Protein AF-A0A4S2KI36-F1 (afdb_monomer_lite)

Structure (mmCIF, N/CA/C/O backbone):
data_AF-A0A4S2KI36-F1
#
_entry.id   AF-A0A4S2KI36-F1
#
loop_
_atom_site.group_PDB
_atom_site.id
_atom_site.type_symbol
_atom_site.label_atom_id
_atom_site.label_alt_id
_atom_site.label_comp_id
_atom_site.label_asym_id
_atom_site.label_entity_id
_atom_site.label_seq_id
_atom_site.pdbx_PDB_ins_code
_atom_site.Cartn_x
_atom_site.Cartn_y
_atom_site.Cartn_z
_atom_site.occupancy
_atom_site.B_iso_or_equiv
_atom_site.auth_seq_id
_atom_site.auth_comp_id
_atom_site.auth_asym_id
_atom_site.auth_atom_id
_atom_site.pdbx_PDB_model_num
ATOM 1 N N . MET A 1 1 ? -39.266 5.196 -1.947 1.00 33.50 1 MET A N 1
ATOM 2 C CA . MET A 1 1 ? -38.385 5.992 -1.064 1.00 33.50 1 MET A CA 1
ATOM 3 C C . MET A 1 1 ? -36.951 5.511 -1.296 1.00 33.50 1 MET A C 1
ATOM 5 O O . MET A 1 1 ? -36.617 4.428 -0.846 1.00 33.50 1 MET A O 1
ATOM 9 N N . LYS A 1 2 ? -36.146 6.205 -2.120 1.00 31.81 2 LYS A N 1
ATOM 10 C CA . LYS A 1 2 ? -34.739 5.818 -2.366 1.00 31.81 2 LYS A CA 1
ATOM 11 C C . LYS A 1 2 ? -33.937 6.145 -1.102 1.00 31.81 2 LYS A C 1
ATOM 13 O O . LYS A 1 2 ? -33.730 7.325 -0.828 1.00 31.81 2 LYS A O 1
ATOM 18 N N . MET A 1 3 ? -33.537 5.134 -0.327 1.00 30.48 3 MET A N 1
ATOM 19 C CA . MET A 1 3 ? -32.558 5.317 0.748 1.00 30.48 3 MET A CA 1
ATOM 20 C C . MET A 1 3 ? -31.261 5.835 0.117 1.00 30.48 3 MET A C 1
ATOM 22 O O . MET A 1 3 ? -30.702 5.207 -0.778 1.00 30.48 3 MET A O 1
ATOM 26 N N . ARG A 1 4 ? -30.852 7.049 0.494 1.00 44.06 4 ARG A N 1
ATOM 27 C CA . ARG A 1 4 ? -29.601 7.662 0.036 1.00 44.06 4 ARG A CA 1
ATOM 28 C C . ARG A 1 4 ? -28.514 7.255 1.020 1.00 44.06 4 ARG A C 1
ATOM 30 O O . ARG A 1 4 ? -28.453 7.837 2.098 1.00 44.06 4 ARG A O 1
ATOM 37 N N . HIS A 1 5 ? -27.705 6.271 0.646 1.00 45.16 5 HIS A N 1
ATOM 38 C CA . HIS A 1 5 ? -26.571 5.849 1.459 1.00 45.16 5 HIS A CA 1
ATOM 39 C C . HIS A 1 5 ? -25.427 6.871 1.384 1.00 45.16 5 HIS A C 1
ATOM 41 O O . HIS A 1 5 ? -25.150 7.397 0.302 1.00 45.16 5 HIS A O 1
ATOM 47 N N . ARG A 1 6 ? -24.778 7.165 2.514 1.00 50.62 6 ARG A N 1
ATOM 48 C CA . ARG A 1 6 ? -23.600 8.042 2.609 1.00 50.62 6 ARG A CA 1
ATOM 49 C C . ARG A 1 6 ? -22.400 7.261 3.123 1.00 50.62 6 ARG A C 1
ATOM 51 O O . ARG A 1 6 ? -22.458 6.645 4.186 1.00 50.62 6 ARG A O 1
ATOM 58 N N . TYR A 1 7 ? -21.299 7.363 2.392 1.00 46.56 7 TYR A N 1
ATOM 59 C CA . TYR A 1 7 ? -20.041 6.686 2.686 1.00 46.56 7 TYR A CA 1
ATOM 60 C C . TYR A 1 7 ? -18.959 7.720 2.974 1.00 46.56 7 TYR A C 1
ATOM 62 O O . TYR A 1 7 ? -18.900 8.750 2.303 1.00 46.56 7 TYR A O 1
ATOM 70 N N . PHE A 1 8 ? -18.099 7.430 3.944 1.00 48.28 8 PHE A N 1
ATOM 71 C CA . PHE A 1 8 ? -16.905 8.222 4.211 1.00 48.28 8 PHE A CA 1
ATOM 72 C C . PHE A 1 8 ? -15.668 7.339 4.061 1.00 48.28 8 PHE A C 1
ATOM 74 O O . PHE A 1 8 ? -15.578 6.277 4.674 1.00 48.28 8 PHE A O 1
ATOM 81 N N . PHE A 1 9 ? -14.730 7.755 3.216 1.00 46.06 9 PHE A N 1
ATOM 82 C CA . PHE A 1 9 ? -13.522 6.997 2.912 1.00 46.06 9 PHE A CA 1
ATOM 83 C C . PHE A 1 9 ? -12.309 7.758 3.439 1.00 46.06 9 PHE A C 1
ATOM 85 O O . PHE A 1 9 ? -12.027 8.870 3.001 1.00 46.06 9 PHE A O 1
ATOM 92 N N . VAL A 1 10 ? -11.594 7.149 4.378 1.00 48.75 10 VAL A N 1
ATOM 93 C CA . VAL A 1 10 ? -10.297 7.614 4.863 1.00 48.75 10 VAL A CA 1
ATOM 94 C C . VAL A 1 10 ? -9.248 6.621 4.400 1.00 48.75 10 VAL A C 1
ATOM 96 O O . VAL A 1 10 ? -8.877 5.693 5.115 1.00 48.75 10 VAL A O 1
ATOM 99 N N . SER A 1 11 ? -8.755 6.821 3.187 1.00 41.41 11 SER A N 1
ATOM 100 C CA . SER A 1 11 ? -7.467 6.264 2.801 1.00 41.41 11 SER A CA 1
ATOM 101 C C . SER A 1 11 ? -6.477 7.394 2.809 1.00 41.41 11 SER A C 1
ATOM 103 O O . SER A 1 11 ? -6.701 8.449 2.214 1.00 41.41 11 SER A O 1
ATOM 105 N N . THR A 1 12 ? -5.342 7.153 3.439 1.00 41.22 12 THR A N 1
ATOM 106 C CA . THR A 1 12 ? -4.158 7.822 2.943 1.00 41.22 12 THR A CA 1
ATOM 107 C C . THR A 1 12 ? -3.810 7.113 1.644 1.00 41.22 12 THR A C 1
ATOM 109 O O . THR A 1 12 ? -3.902 5.898 1.555 1.00 41.22 12 THR A O 1
ATOM 112 N N . ASN A 1 13 ? -3.449 7.805 0.579 1.00 38.00 13 ASN A N 1
ATOM 113 C CA . ASN A 1 13 ? -2.920 7.119 -0.596 1.00 38.00 13 ASN A CA 1
ATOM 114 C C . ASN A 1 13 ? -1.465 6.683 -0.338 1.00 38.00 13 ASN A C 1
ATOM 116 O O . ASN A 1 13 ? -0.622 6.782 -1.227 1.00 38.00 13 ASN A O 1
ATOM 120 N N . SER A 1 14 ? -1.139 6.223 0.872 1.00 33.62 14 SER A N 1
ATOM 121 C CA . SER A 1 14 ? 0.245 6.000 1.295 1.00 33.62 14 SER A CA 1
ATOM 122 C C . SER A 1 14 ? 0.907 4.839 0.570 1.00 33.62 14 SER A C 1
ATOM 124 O O . SER A 1 14 ? 2.125 4.709 0.639 1.00 33.62 14 SER A O 1
ATOM 126 N N . ILE A 1 15 ? 0.146 4.031 -0.176 1.00 27.41 15 ILE A N 1
ATOM 127 C CA . ILE A 1 15 ? 0.721 3.005 -1.053 1.00 27.41 15 ILE A CA 1
ATOM 128 C C . ILE A 1 15 ? 0.267 3.120 -2.516 1.00 27.41 15 ILE A C 1
ATOM 130 O O . ILE A 1 15 ? 0.998 2.673 -3.396 1.00 27.41 15 ILE A O 1
ATOM 134 N N . ILE A 1 16 ? -0.841 3.810 -2.824 1.00 25.34 16 ILE A N 1
ATOM 135 C CA . ILE A 1 16 ? -1.319 3.952 -4.217 1.00 25.34 16 ILE A CA 1
ATOM 136 C C . ILE A 1 16 ? -1.030 5.342 -4.829 1.00 25.34 16 ILE A C 1
ATOM 138 O O . ILE A 1 16 ? -0.903 5.448 -6.044 1.00 25.34 16 ILE A O 1
ATOM 142 N N . PHE A 1 17 ? -0.798 6.400 -4.042 1.00 26.11 17 PHE A N 1
ATOM 143 C CA . PHE A 1 17 ? -0.405 7.722 -4.559 1.00 26.11 17 PHE A CA 1
ATOM 144 C C . PHE A 1 17 ? 0.521 8.494 -3.604 1.00 26.11 17 PHE A C 1
ATOM 146 O O . PHE A 1 17 ? 0.203 9.596 -3.163 1.00 26.11 17 PHE A O 1
ATOM 153 N N . TYR A 1 18 ? 1.763 8.037 -3.454 1.00 23.14 18 TYR A N 1
ATOM 154 C CA . TYR A 1 18 ? 2.904 8.946 -3.213 1.00 23.14 18 TYR A CA 1
ATOM 155 C C . TYR A 1 18 ? 3.250 9.763 -4.490 1.00 23.14 18 TYR A C 1
ATOM 157 O O . TYR A 1 18 ? 4.399 10.102 -4.761 1.00 23.14 18 TYR A O 1
ATOM 165 N N . ALA A 1 19 ? 2.251 10.028 -5.341 1.00 26.39 19 ALA A N 1
ATOM 166 C CA . ALA A 1 19 ? 2.378 10.098 -6.792 1.00 26.39 19 ALA A CA 1
ATOM 167 C C . ALA A 1 19 ? 1.686 11.316 -7.417 1.00 26.39 19 ALA A C 1
ATOM 169 O O . ALA A 1 19 ? 0.924 11.149 -8.361 1.00 26.39 19 ALA A O 1
ATOM 170 N N . GLN A 1 20 ? 1.966 12.534 -6.953 1.00 24.58 20 GLN A N 1
ATOM 171 C CA . GLN A 1 20 ? 1.834 13.724 -7.807 1.00 24.58 20 GLN A CA 1
ATOM 172 C C . GLN A 1 20 ? 2.555 14.923 -7.183 1.00 24.58 20 GLN A C 1
ATOM 174 O O . GLN A 1 20 ? 1.988 15.692 -6.418 1.00 24.58 20 GLN A O 1
ATOM 179 N N . LEU A 1 21 ? 3.833 15.089 -7.523 1.00 24.33 21 LEU A N 1
ATOM 180 C CA . LEU A 1 21 ? 4.576 16.323 -7.278 1.00 24.33 21 LEU A CA 1
ATOM 181 C C . LEU A 1 21 ? 5.015 16.860 -8.639 1.00 24.33 21 LEU A C 1
ATOM 183 O O . LEU A 1 21 ? 5.748 16.184 -9.355 1.00 24.33 21 LEU A O 1
ATOM 187 N N . ARG A 1 22 ? 4.547 18.057 -9.013 1.00 26.02 22 ARG A N 1
ATOM 188 C CA . ARG A 1 22 ? 5.157 18.839 -10.093 1.00 26.02 22 ARG A CA 1
ATOM 189 C C . ARG A 1 22 ? 6.086 19.892 -9.498 1.00 26.02 22 ARG A C 1
ATOM 191 O O . ARG A 1 22 ? 5.635 20.823 -8.846 1.00 26.02 22 ARG A O 1
ATOM 198 N N . THR A 1 23 ? 7.368 19.672 -9.776 1.00 27.41 23 THR A N 1
ATOM 199 C CA . THR A 1 23 ? 8.420 20.616 -10.194 1.00 27.41 23 THR A CA 1
ATOM 200 C C . THR A 1 23 ? 8.476 22.009 -9.572 1.00 27.41 23 THR A C 1
ATOM 202 O O . THR A 1 23 ? 7.650 22.879 -9.834 1.00 27.41 23 THR A O 1
ATOM 205 N N . SER A 1 24 ? 9.592 22.238 -8.885 1.00 23.34 24 SER A N 1
ATOM 206 C CA . SER A 1 24 ? 10.177 23.538 -8.578 1.00 23.34 24 SER A CA 1
ATOM 207 C C . SER A 1 24 ? 10.464 24.385 -9.824 1.00 23.34 24 SER A C 1
ATOM 209 O O . SER A 1 24 ? 11.082 23.908 -10.775 1.00 23.34 24 SER A O 1
ATOM 211 N N . SER A 1 25 ? 10.126 25.671 -9.754 1.00 22.27 25 SER A N 1
ATOM 212 C CA . SER A 1 25 ? 10.872 26.805 -10.329 1.00 22.27 25 SER A CA 1
ATOM 213 C C . SER A 1 25 ? 10.529 28.076 -9.519 1.00 22.27 25 SER A C 1
ATOM 215 O O . SER A 1 25 ? 9.529 28.065 -8.800 1.00 22.27 25 SER A O 1
ATOM 217 N N . PRO A 1 26 ? 11.410 29.096 -9.486 1.00 24.92 26 PRO A N 1
ATOM 218 C CA . PRO A 1 26 ? 11.708 29.866 -8.276 1.00 24.92 26 PRO A CA 1
ATOM 219 C C . PRO A 1 26 ? 10.694 30.963 -7.924 1.00 24.92 26 PRO A C 1
ATOM 221 O O . PRO A 1 26 ? 9.877 31.378 -8.734 1.00 24.92 26 PRO A O 1
ATOM 224 N N . CYS A 1 27 ? 10.806 31.402 -6.666 1.00 25.41 27 CYS A N 1
ATOM 225 C CA . CYS A 1 27 ? 10.122 32.501 -5.985 1.00 25.41 27 CYS A CA 1
ATOM 226 C C . CYS A 1 27 ? 9.495 33.610 -6.848 1.00 25.41 27 CYS A C 1
ATOM 228 O O . CYS A 1 27 ? 10.134 34.168 -7.733 1.00 25.41 27 CYS A O 1
ATOM 230 N N . ASN A 1 28 ? 8.336 34.057 -6.347 1.00 26.58 28 ASN A N 1
ATOM 231 C CA . ASN A 1 28 ? 7.573 35.263 -6.679 1.00 26.58 28 ASN A CA 1
ATOM 232 C C . ASN A 1 28 ? 6.720 35.208 -7.946 1.00 26.58 28 ASN A C 1
ATOM 234 O O . ASN A 1 28 ? 7.080 35.794 -8.952 1.00 26.58 28 ASN A O 1
ATOM 238 N N . GLU A 1 29 ? 5.494 34.692 -7.815 1.00 23.14 29 GLU A N 1
ATOM 239 C CA . GLU A 1 29 ? 4.334 35.359 -8.412 1.00 23.14 29 GLU A CA 1
ATOM 240 C C . GLU A 1 29 ? 3.021 34.935 -7.739 1.00 23.14 29 GLU A C 1
ATOM 242 O O . GLU A 1 29 ? 2.882 33.847 -7.178 1.00 23.14 29 GLU A O 1
ATOM 247 N N . LYS A 1 30 ? 2.074 35.876 -7.690 1.00 23.31 30 LYS A N 1
ATOM 248 C CA . LYS A 1 30 ? 0.803 35.777 -6.965 1.00 23.31 30 LYS A CA 1
ATOM 249 C C . LYS A 1 30 ? 0.008 34.550 -7.434 1.00 23.31 30 LYS A C 1
ATOM 251 O O . LYS A 1 30 ? -0.376 34.480 -8.596 1.00 23.31 30 LYS A O 1
ATOM 256 N N . ARG A 1 31 ? -0.305 33.640 -6.501 1.00 23.53 31 ARG A N 1
ATOM 257 C CA . ARG A 1 31 ? -1.218 32.497 -6.689 1.00 23.53 31 ARG A CA 1
ATOM 258 C C . ARG A 1 31 ? -2.568 32.970 -7.246 1.00 23.53 31 ARG A C 1
ATOM 260 O O . ARG A 1 31 ? -3.403 33.465 -6.492 1.00 23.53 31 ARG A O 1
ATOM 267 N N . LYS A 1 32 ? -2.786 32.798 -8.550 1.00 20.47 32 LYS A N 1
ATOM 268 C CA . LYS A 1 32 ? -4.124 32.660 -9.135 1.00 20.47 32 LYS A CA 1
ATOM 269 C C . LYS A 1 32 ? -4.449 31.172 -9.222 1.00 20.47 32 LYS A C 1
ATOM 271 O O . LYS A 1 32 ? -3.592 30.357 -9.539 1.00 20.47 32 LYS A O 1
ATOM 276 N N . SER A 1 33 ? -5.683 30.848 -8.860 1.00 25.91 33 SER A N 1
ATOM 277 C CA . SER A 1 33 ? -6.289 29.526 -8.949 1.00 25.91 33 SER A CA 1
ATOM 278 C C . SER A 1 33 ? -6.303 29.048 -10.401 1.00 25.91 33 SER A C 1
ATOM 280 O O . SER A 1 33 ? -7.177 29.445 -11.168 1.00 25.91 33 SER A O 1
ATOM 282 N N . GLU A 1 34 ? -5.342 28.210 -10.769 1.00 21.22 34 GLU A N 1
ATOM 283 C CA . GLU A 1 34 ? -5.373 27.446 -12.012 1.00 21.22 34 GLU A CA 1
ATOM 284 C C . GLU A 1 34 ? -5.668 25.989 -11.670 1.00 21.22 34 GLU A C 1
ATOM 286 O O . GLU A 1 34 ? -5.019 25.359 -10.834 1.00 21.22 34 GLU A O 1
ATOM 291 N N . SER A 1 35 ? -6.756 25.523 -12.267 1.00 23.19 35 SER A N 1
ATOM 292 C CA . SER A 1 35 ? -7.414 24.236 -12.113 1.00 23.19 35 SER A CA 1
ATOM 293 C C . SER A 1 35 ? -6.454 23.068 -12.333 1.00 23.19 35 SER A C 1
ATOM 295 O O . SER A 1 35 ? -6.088 22.751 -13.465 1.00 23.19 35 SER A O 1
ATOM 297 N N . TYR A 1 36 ? -6.087 22.407 -11.237 1.00 25.48 36 TYR A N 1
ATOM 298 C CA . TYR A 1 36 ? -5.449 21.097 -11.249 1.00 25.48 36 TYR A CA 1
ATOM 299 C C . TYR A 1 36 ? -6.504 20.061 -11.632 1.00 25.48 36 TYR A C 1
ATOM 301 O O . TYR A 1 36 ? -7.441 19.820 -10.876 1.00 25.48 36 TYR A O 1
ATOM 309 N N . VAL A 1 37 ? -6.374 19.483 -12.826 1.00 25.19 37 VAL A N 1
ATOM 310 C CA . VAL A 1 37 ? -7.234 18.378 -13.255 1.00 25.19 37 VAL A CA 1
ATOM 311 C C . VAL A 1 37 ? -6.904 17.162 -12.394 1.00 25.19 37 VAL A C 1
ATOM 313 O O . VAL A 1 37 ? -5.808 16.603 -12.444 1.00 25.19 37 VAL A O 1
ATOM 316 N N . GLU A 1 38 ? -7.883 16.847 -11.558 1.00 31.09 38 GLU A N 1
ATOM 317 C CA . GLU A 1 38 ? -7.997 15.741 -10.626 1.00 31.09 38 GLU A CA 1
ATOM 318 C C . GLU A 1 38 ? -7.556 14.401 -11.230 1.00 31.09 38 GLU A C 1
ATOM 320 O O . GLU A 1 38 ? -8.090 13.937 -12.235 1.00 31.09 38 GLU A O 1
ATOM 325 N N . GLY A 1 39 ? -6.635 13.720 -10.552 1.00 29.81 39 GLY A N 1
ATOM 326 C CA . GLY A 1 39 ? -6.658 12.265 -10.499 1.00 29.81 39 GLY A CA 1
ATOM 327 C C . GLY A 1 39 ? -7.479 11.869 -9.277 1.00 29.81 39 GLY A C 1
ATOM 328 O O . GLY A 1 39 ? -6.959 11.929 -8.167 1.00 29.81 39 GLY A O 1
ATOM 329 N N . ASN A 1 40 ? -8.739 11.480 -9.496 1.00 33.94 40 ASN A N 1
ATOM 330 C CA . ASN A 1 40 ? -9.707 10.949 -8.521 1.00 33.94 40 ASN A CA 1
ATOM 331 C C . ASN A 1 40 ? -10.560 11.958 -7.725 1.00 33.94 40 ASN A C 1
ATOM 333 O O . ASN A 1 40 ? -10.784 11.791 -6.528 1.00 33.94 40 ASN A O 1
ATOM 337 N N . GLY A 1 41 ? -11.191 12.904 -8.419 1.00 35.12 41 GLY A N 1
ATOM 338 C CA . GLY A 1 41 ? -12.649 12.952 -8.320 1.00 35.12 41 GLY A CA 1
ATOM 339 C C . GLY A 1 41 ? -13.175 11.782 -9.150 1.00 35.12 41 GLY A C 1
ATOM 340 O O . GLY A 1 41 ? -12.681 11.559 -10.256 1.00 35.12 41 GLY A O 1
ATOM 341 N N . ALA A 1 42 ? -14.099 10.966 -8.636 1.00 36.75 42 ALA A N 1
ATOM 342 C CA . ALA A 1 42 ? -14.797 10.026 -9.511 1.00 36.75 42 ALA A CA 1
ATOM 343 C C . ALA A 1 42 ? -15.332 10.842 -10.697 1.00 36.75 42 ALA A C 1
ATOM 345 O O . ALA A 1 42 ? -16.033 11.823 -10.476 1.00 36.75 42 ALA A O 1
ATOM 346 N N . SER A 1 43 ? -14.984 10.481 -11.933 1.00 44.62 43 SER A N 1
ATOM 347 C CA . SER A 1 43 ? -15.358 11.235 -13.143 1.00 44.62 43 SER A CA 1
ATOM 348 C C . SER A 1 43 ? -16.878 11.384 -13.317 1.00 44.62 43 SER A C 1
ATOM 350 O O . SER A 1 43 ? -17.332 12.190 -14.119 1.00 44.62 43 SER A O 1
ATOM 352 N N . ASN A 1 44 ? -17.652 10.661 -12.502 1.00 50.16 44 ASN A N 1
ATOM 353 C CA . ASN A 1 44 ? -19.000 10.996 -12.066 1.00 50.16 44 ASN A CA 1
ATOM 354 C C . ASN A 1 44 ? -19.161 10.572 -10.595 1.00 50.16 44 ASN A C 1
ATOM 356 O O . ASN A 1 44 ? -19.387 9.384 -10.334 1.00 50.16 44 ASN A O 1
ATOM 360 N N . PRO A 1 45 ? -19.032 11.480 -9.612 1.00 53.72 45 PRO A N 1
ATOM 361 C CA . PRO A 1 45 ? -19.191 11.088 -8.225 1.00 53.72 45 PRO A CA 1
ATOM 362 C C . PRO A 1 45 ? -20.664 10.743 -7.959 1.00 53.72 45 PRO A C 1
ATOM 364 O O . PRO A 1 45 ? -21.558 11.427 -8.470 1.00 53.72 45 PRO A O 1
ATOM 367 N N . PRO A 1 46 ? -20.961 9.694 -7.170 1.00 55.09 46 PRO A N 1
ATOM 368 C CA . PRO A 1 46 ? -22.333 9.391 -6.787 1.00 55.09 46 PRO A CA 1
ATOM 369 C C . PRO A 1 46 ? -23.008 10.618 -6.150 1.00 55.09 46 PRO A C 1
ATOM 371 O O . PRO A 1 46 ? -22.344 11.394 -5.453 1.00 55.09 46 PRO A O 1
ATOM 374 N N . PRO A 1 47 ? -24.330 10.807 -6.321 1.00 50.50 47 PRO A N 1
ATOM 375 C CA . PRO A 1 47 ? -25.031 11.876 -5.623 1.00 50.50 47 PRO A CA 1
ATOM 376 C C . PRO A 1 47 ? -24.817 11.723 -4.106 1.00 50.50 47 PRO A C 1
ATOM 378 O O . PRO A 1 47 ? -25.108 10.663 -3.552 1.00 50.50 47 PRO A O 1
ATOM 381 N N . ASN A 1 48 ? -24.362 12.795 -3.441 1.00 58.31 48 ASN A N 1
ATOM 382 C CA . ASN A 1 48 ? -23.947 12.866 -2.022 1.00 58.31 48 ASN A CA 1
ATOM 383 C C . ASN A 1 48 ? -22.530 12.343 -1.683 1.00 58.31 48 ASN A C 1
ATOM 385 O O . ASN A 1 48 ? -22.282 11.979 -0.535 1.00 58.31 48 ASN A O 1
ATOM 389 N N . TYR A 1 49 ? -21.606 12.323 -2.643 1.00 61.62 49 TYR A N 1
ATOM 390 C CA . TYR A 1 49 ? -20.177 12.120 -2.385 1.00 61.62 49 TYR A CA 1
ATOM 391 C C . TYR A 1 49 ? -19.505 13.427 -1.929 1.00 61.62 49 TYR A C 1
ATOM 393 O O . TYR A 1 49 ? -19.665 14.465 -2.569 1.00 61.62 49 TYR A O 1
ATOM 401 N N . GLU A 1 50 ? -18.758 13.372 -0.828 1.00 59.78 50 GLU A N 1
ATOM 402 C CA . GLU A 1 50 ? -17.968 14.486 -0.292 1.00 59.78 50 GLU A CA 1
ATOM 403 C C . GLU A 1 50 ? -16.511 14.025 -0.208 1.00 59.78 50 GLU A C 1
ATOM 405 O O . GLU A 1 50 ? -16.211 13.040 0.468 1.00 59.78 50 GLU A O 1
ATOM 410 N N . ASN A 1 51 ? -15.622 14.706 -0.932 1.00 65.38 51 ASN A N 1
ATOM 411 C CA . ASN A 1 51 ? -14.194 14.414 -0.918 1.00 65.38 51 ASN A CA 1
ATOM 412 C C . ASN A 1 51 ? -13.494 15.346 0.074 1.00 65.38 51 ASN A C 1
ATOM 414 O O . ASN A 1 51 ? -13.670 16.563 0.005 1.00 65.38 51 ASN A O 1
ATOM 418 N N . VAL A 1 52 ? -12.692 14.781 0.973 1.00 65.44 52 VAL A N 1
ATOM 419 C CA . VAL A 1 52 ? -11.852 15.549 1.896 1.00 65.44 52 VAL A CA 1
ATOM 420 C C . VAL A 1 52 ? -10.415 15.403 1.440 1.00 65.44 52 VAL A C 1
ATOM 422 O O . VAL A 1 52 ? -9.811 14.341 1.593 1.00 65.44 52 VAL A O 1
ATOM 425 N N . ASP A 1 53 ?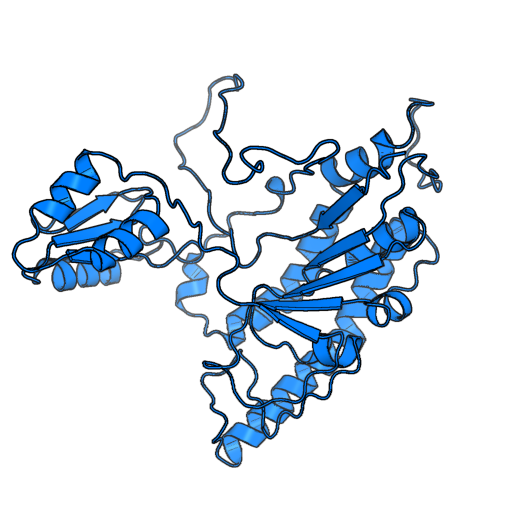 -9.863 16.477 0.883 1.00 66.00 53 ASP A N 1
ATOM 426 C CA . ASP A 1 53 ? -8.495 16.451 0.393 1.00 66.00 53 ASP A CA 1
ATOM 427 C C . ASP A 1 53 ? -7.488 16.462 1.554 1.00 66.00 53 ASP A C 1
ATOM 429 O O . ASP A 1 53 ? -7.351 17.438 2.296 1.00 66.00 53 ASP A O 1
ATOM 433 N N . LEU A 1 54 ? -6.762 15.354 1.698 1.00 64.88 54 LEU A N 1
ATOM 434 C CA . LEU A 1 54 ? -5.662 15.200 2.650 1.00 64.88 54 LEU A CA 1
ATOM 435 C C . LEU A 1 54 ? -4.286 15.290 1.972 1.00 64.88 54 LEU A C 1
ATOM 437 O O . LEU A 1 54 ? -3.275 14.934 2.587 1.00 64.88 54 LEU A O 1
ATOM 441 N N . SER A 1 55 ? -4.217 15.778 0.728 1.00 62.66 55 SER A N 1
ATOM 442 C CA . SER A 1 55 ? -2.984 15.836 -0.062 1.00 62.66 55 SER A CA 1
ATOM 443 C C . SER A 1 55 ? -1.863 16.654 0.583 1.00 62.66 55 SER A C 1
ATOM 445 O O . SER A 1 55 ? -0.688 16.326 0.432 1.00 62.66 55 SER A O 1
ATOM 447 N N . PHE A 1 56 ? -2.201 17.649 1.406 1.00 64.44 56 PHE A N 1
ATOM 448 C CA . PHE A 1 56 ? -1.230 18.445 2.166 1.00 64.44 56 PHE A CA 1
ATOM 449 C C . PHE A 1 56 ? -0.334 17.606 3.097 1.00 64.44 56 PHE A C 1
ATOM 451 O O . PHE A 1 56 ? 0.724 18.068 3.520 1.00 64.44 56 PHE A O 1
ATOM 458 N N . SER A 1 57 ? -0.766 16.398 3.472 1.00 60.53 57 SER A N 1
ATOM 459 C CA . SER A 1 57 ? -0.006 15.505 4.350 1.00 60.53 57 SER A CA 1
ATOM 460 C C . SER A 1 57 ? 1.118 14.751 3.636 1.00 60.53 57 SER A C 1
ATOM 462 O O . SER A 1 57 ? 2.000 14.206 4.305 1.00 60.53 57 SER A O 1
ATOM 464 N N . TYR A 1 58 ? 1.139 14.764 2.298 1.00 57.84 58 TYR A N 1
ATOM 465 C CA . TYR A 1 58 ? 2.248 14.243 1.507 1.00 57.84 58 TYR A CA 1
ATOM 466 C C . TYR A 1 58 ? 3.424 15.221 1.579 1.00 57.84 58 TYR A C 1
ATOM 468 O O . TYR A 1 58 ? 3.616 16.087 0.728 1.00 57.84 58 TYR A O 1
ATOM 476 N N . VAL A 1 59 ? 4.226 15.100 2.636 1.00 50.88 59 VAL A N 1
ATOM 477 C CA . VAL A 1 59 ? 5.481 15.846 2.751 1.00 50.88 59 VAL A CA 1
ATOM 478 C C . VAL A 1 59 ? 6.503 15.202 1.821 1.00 50.88 59 VAL A C 1
ATOM 480 O O . VAL A 1 59 ? 6.883 14.046 2.017 1.00 50.88 59 VAL A O 1
ATOM 483 N N . SER A 1 60 ? 6.981 15.960 0.832 1.00 44.16 60 SER A N 1
ATOM 484 C CA . SER A 1 60 ? 8.123 15.579 0.002 1.00 44.16 60 SER A CA 1
ATOM 485 C C . SER A 1 60 ? 9.384 15.550 0.868 1.00 44.16 60 SER A C 1
ATOM 487 O O . SER A 1 60 ? 10.075 16.558 1.028 1.00 44.16 60 SER A O 1
ATOM 489 N N . LYS A 1 61 ? 9.679 14.405 1.485 1.00 47.44 61 LYS A N 1
ATOM 490 C CA . LYS A 1 61 ? 11.025 14.179 2.009 1.00 47.44 61 LYS A CA 1
ATOM 491 C C . LYS A 1 61 ? 11.946 13.881 0.840 1.00 47.44 61 LYS A C 1
ATOM 493 O O . LYS A 1 61 ? 11.533 13.264 -0.137 1.00 47.44 61 LYS A O 1
ATOM 498 N N . ASP A 1 62 ? 13.188 14.325 0.963 1.00 50.12 62 ASP A N 1
ATOM 499 C CA . ASP A 1 62 ? 14.257 13.873 0.092 1.00 50.12 62 ASP A CA 1
ATOM 500 C C . ASP A 1 62 ? 14.319 12.334 0.139 1.00 50.12 62 ASP A C 1
ATOM 502 O O . ASP A 1 62 ? 14.688 11.730 1.149 1.00 50.12 62 ASP A O 1
ATOM 506 N N . CYS A 1 63 ? 13.879 11.699 -0.948 1.00 50.62 63 CYS A N 1
ATOM 507 C CA . CYS A 1 63 ? 13.819 10.249 -1.088 1.00 50.62 63 CYS A CA 1
ATOM 508 C C . CYS A 1 63 ? 15.201 9.630 -1.343 1.00 50.62 63 CYS A C 1
ATOM 510 O O . CYS A 1 63 ? 15.310 8.408 -1.438 1.00 50.62 63 CYS A O 1
ATOM 512 N N . THR A 1 64 ? 16.275 10.424 -1.430 1.00 51.50 64 THR A N 1
ATOM 513 C CA . THR A 1 64 ? 17.632 9.915 -1.685 1.00 51.50 64 THR A CA 1
ATOM 514 C C . THR A 1 64 ? 18.096 8.890 -0.642 1.00 51.50 64 THR A C 1
ATOM 516 O O . THR A 1 64 ? 18.858 7.988 -0.988 1.00 51.50 64 THR A O 1
ATOM 519 N N . GLY A 1 65 ? 17.592 8.962 0.597 1.00 52.09 65 GLY A N 1
ATOM 520 C CA . GLY A 1 65 ? 17.859 7.985 1.661 1.00 52.09 65 GLY A CA 1
ATOM 521 C C . GLY A 1 65 ? 17.166 6.625 1.481 1.00 52.09 65 GLY A C 1
ATOM 522 O O . GLY A 1 65 ? 17.649 5.625 2.011 1.00 52.09 65 GLY A O 1
ATOM 523 N N . LEU A 1 66 ? 16.081 6.549 0.695 1.00 51.56 66 LEU A N 1
ATOM 524 C CA . LEU A 1 66 ? 15.387 5.288 0.375 1.00 51.56 66 LEU A CA 1
ATOM 525 C C . LEU A 1 66 ? 16.248 4.351 -0.477 1.00 51.56 66 LEU A C 1
ATOM 527 O O . LEU A 1 66 ? 16.053 3.141 -0.443 1.00 51.56 66 LEU A O 1
ATOM 531 N N . ARG A 1 67 ? 17.246 4.894 -1.184 1.00 52.03 67 ARG A N 1
ATOM 532 C CA . ARG A 1 67 ? 18.151 4.143 -2.069 1.00 52.03 67 ARG A CA 1
ATOM 533 C C . ARG A 1 67 ? 18.976 3.065 -1.353 1.00 52.03 67 ARG A C 1
ATOM 535 O O . ARG A 1 67 ? 19.501 2.176 -2.013 1.00 52.03 67 ARG A O 1
ATOM 542 N N . HIS A 1 68 ? 19.105 3.147 -0.028 1.00 54.09 68 HIS A N 1
ATOM 543 C CA . HIS A 1 68 ? 19.893 2.214 0.786 1.00 54.09 68 HIS A CA 1
ATOM 544 C C . HIS A 1 68 ? 19.048 1.408 1.780 1.00 54.09 68 HIS A C 1
ATOM 546 O O . HIS A 1 68 ? 19.595 0.636 2.565 1.00 54.09 68 HIS A O 1
ATOM 552 N N . MET A 1 69 ? 17.724 1.583 1.771 1.00 59.81 69 MET A N 1
ATOM 553 C CA . MET A 1 69 ? 16.831 0.911 2.708 1.00 59.81 69 MET A CA 1
ATOM 554 C C . MET A 1 69 ? 16.177 -0.305 2.054 1.00 59.81 69 MET A C 1
ATOM 556 O O . MET A 1 69 ? 15.448 -0.183 1.076 1.00 59.81 69 MET A O 1
ATOM 560 N N . GLY A 1 70 ? 16.411 -1.491 2.623 1.00 60.09 70 GLY A N 1
ATOM 561 C CA . GLY A 1 70 ? 15.613 -2.675 2.299 1.00 60.09 70 GLY A CA 1
ATOM 562 C C . GLY A 1 70 ? 14.161 -2.523 2.771 1.00 60.09 70 GLY A C 1
ATOM 563 O O . GLY A 1 70 ? 13.866 -1.668 3.610 1.00 60.09 70 GLY A O 1
ATOM 564 N N . ALA A 1 71 ? 13.262 -3.383 2.281 1.00 62.72 71 ALA A N 1
ATOM 565 C CA . ALA A 1 71 ? 11.836 -3.377 2.641 1.00 62.72 71 ALA A CA 1
ATOM 566 C C . ALA A 1 71 ? 11.605 -3.356 4.166 1.00 62.72 71 ALA A C 1
ATOM 568 O O . ALA A 1 71 ? 10.796 -2.574 4.661 1.00 62.72 71 ALA A O 1
ATOM 569 N N . TYR A 1 72 ? 12.407 -4.117 4.915 1.00 65.19 72 TYR A N 1
ATOM 570 C CA . TYR A 1 72 ? 12.445 -4.088 6.378 1.00 65.19 72 TYR A CA 1
ATOM 571 C C . TYR A 1 72 ? 12.712 -2.688 6.960 1.00 65.19 72 TYR A C 1
ATOM 573 O O . TYR A 1 72 ? 11.975 -2.219 7.827 1.00 65.19 72 TYR A O 1
ATOM 581 N N . ALA A 1 73 ? 13.765 -2.007 6.496 1.00 66.88 73 ALA A N 1
ATOM 582 C CA . ALA A 1 73 ? 14.156 -0.696 7.013 1.00 66.88 73 ALA A CA 1
ATOM 583 C C . ALA A 1 73 ? 13.103 0.368 6.673 1.00 66.88 73 ALA A C 1
ATOM 585 O O . ALA A 1 73 ? 12.788 1.215 7.508 1.00 66.88 73 ALA A O 1
ATOM 586 N N . LEU A 1 74 ? 12.507 0.263 5.482 1.00 65.81 74 LEU A N 1
ATOM 587 C CA . LEU A 1 74 ? 11.410 1.114 5.040 1.00 65.81 74 LEU A CA 1
ATOM 588 C C . LEU A 1 74 ? 10.176 0.959 5.935 1.00 65.81 74 LEU A C 1
ATOM 590 O O . LEU A 1 74 ? 9.657 1.943 6.465 1.00 65.81 74 LEU A O 1
ATOM 594 N N . LEU A 1 75 ? 9.722 -0.280 6.141 1.00 65.25 75 LEU A N 1
ATOM 595 C CA . LEU A 1 75 ? 8.562 -0.572 6.980 1.00 65.25 75 LEU A CA 1
ATOM 596 C C . LEU A 1 75 ? 8.809 -0.137 8.423 1.00 65.25 75 LEU A C 1
ATOM 598 O O . LEU A 1 75 ? 7.958 0.526 9.013 1.00 65.25 75 LEU A O 1
ATOM 602 N N . HIS A 1 76 ? 10.000 -0.399 8.964 1.00 68.44 76 HIS A N 1
ATOM 603 C CA . HIS A 1 76 ? 10.368 0.038 10.307 1.00 68.44 76 HIS A CA 1
ATOM 604 C C . HIS A 1 76 ? 10.402 1.572 10.445 1.00 68.44 76 HIS A C 1
ATOM 606 O O . HIS A 1 76 ? 9.983 2.112 11.470 1.00 68.44 76 HIS A O 1
ATOM 612 N N . GLN A 1 77 ? 10.871 2.307 9.434 1.00 68.94 77 GLN A N 1
ATOM 613 C CA . GLN A 1 77 ? 10.818 3.773 9.444 1.00 68.94 77 GLN A CA 1
ATOM 614 C C . GLN A 1 77 ? 9.365 4.280 9.415 1.00 68.94 77 GLN A C 1
ATOM 616 O O . GLN A 1 77 ? 9.019 5.230 10.130 1.00 68.94 77 GLN A O 1
ATOM 621 N N . ASN A 1 78 ? 8.503 3.612 8.645 1.00 67.75 78 ASN A N 1
ATOM 622 C CA . ASN A 1 78 ? 7.080 3.929 8.556 1.00 67.75 78 ASN A CA 1
ATOM 623 C C . ASN A 1 78 ? 6.346 3.721 9.888 1.00 67.75 78 ASN A C 1
ATOM 625 O O . ASN A 1 78 ? 5.489 4.540 10.216 1.00 67.75 78 ASN A O 1
ATOM 629 N N . LEU A 1 79 ? 6.732 2.729 10.706 1.00 70.12 79 LEU A N 1
ATOM 630 C CA . LEU A 1 79 ? 6.171 2.528 12.056 1.00 70.12 79 LEU A CA 1
ATOM 631 C C . LEU A 1 79 ? 6.202 3.818 12.889 1.00 70.12 79 LEU A C 1
ATOM 633 O O . LEU A 1 79 ? 5.234 4.183 13.560 1.00 70.12 79 LEU A O 1
ATOM 637 N N . TRP A 1 80 ? 7.324 4.538 12.844 1.00 66.56 80 TRP A N 1
ATOM 638 C CA . TRP A 1 80 ? 7.515 5.753 13.637 1.00 66.56 80 TRP A CA 1
ATOM 639 C C . TRP A 1 80 ? 6.867 6.975 12.983 1.00 66.56 80 TRP A C 1
ATOM 641 O O . TRP A 1 80 ? 6.281 7.805 13.683 1.00 66.56 80 TRP A O 1
ATOM 651 N N . GLY A 1 81 ? 6.947 7.074 11.653 1.00 72.94 81 GLY A N 1
ATOM 652 C CA . GLY A 1 81 ? 6.379 8.180 10.881 1.00 72.94 81 GLY A CA 1
ATOM 653 C C . GLY A 1 81 ? 4.849 8.195 10.849 1.00 72.94 81 GLY A C 1
ATOM 654 O O . GLY A 1 81 ? 4.254 9.272 10.871 1.00 72.94 81 GLY A O 1
ATOM 655 N N . ALA A 1 82 ? 4.206 7.025 10.868 1.00 75.94 82 ALA A N 1
ATOM 656 C CA . ALA A 1 82 ? 2.759 6.908 10.709 1.00 75.94 82 ALA A CA 1
ATOM 657 C C . ALA A 1 82 ? 1.979 7.670 11.784 1.00 75.94 82 ALA A C 1
ATOM 659 O O . ALA A 1 82 ? 1.073 8.430 11.464 1.00 75.94 82 ALA A O 1
ATOM 660 N N . ASN A 1 83 ? 2.377 7.564 13.056 1.00 80.00 83 ASN A N 1
ATOM 661 C CA . ASN A 1 83 ? 1.718 8.296 14.144 1.00 80.00 83 ASN A CA 1
ATOM 662 C C . ASN A 1 83 ? 1.814 9.823 13.981 1.00 80.00 83 ASN A C 1
ATOM 664 O O . ASN A 1 83 ? 0.874 10.539 14.323 1.00 80.00 83 ASN A O 1
ATOM 668 N N . TYR A 1 84 ? 2.935 10.324 13.455 1.00 82.38 84 TYR A N 1
ATOM 669 C CA . TYR A 1 84 ? 3.109 11.749 13.175 1.00 82.38 84 TYR A CA 1
ATOM 670 C C . TYR A 1 84 ? 2.184 12.206 12.041 1.00 82.38 84 TYR A C 1
ATOM 672 O O . TYR A 1 84 ? 1.477 13.201 12.196 1.00 82.38 84 TYR A O 1
ATOM 680 N N . ILE A 1 85 ? 2.145 11.449 10.939 1.00 79.81 85 ILE A N 1
ATOM 681 C CA . ILE A 1 85 ? 1.274 11.731 9.789 1.00 79.81 85 ILE A CA 1
ATOM 682 C C . ILE A 1 85 ? -0.196 11.675 10.215 1.00 79.81 85 ILE A C 1
ATOM 684 O O . ILE A 1 85 ? -0.931 12.628 9.971 1.00 79.81 85 ILE A O 1
ATOM 688 N N . CYS A 1 86 ? -0.594 10.624 10.937 1.00 82.31 86 CYS A N 1
ATOM 689 C CA . CYS A 1 86 ? -1.953 10.443 11.447 1.00 82.31 86 CYS A CA 1
ATOM 690 C C . CYS A 1 86 ? -2.375 11.640 12.309 1.00 82.31 86 CYS A C 1
ATOM 692 O O . CYS A 1 86 ? -3.450 12.198 12.110 1.00 82.31 86 CYS A O 1
ATOM 694 N N . ARG A 1 87 ? -1.502 12.118 13.213 1.00 85.44 87 ARG A N 1
ATOM 695 C CA . ARG A 1 87 ? -1.766 13.332 14.002 1.00 85.44 87 ARG A CA 1
ATOM 696 C C . ARG A 1 87 ? -1.956 14.557 13.110 1.00 85.44 87 ARG A C 1
ATOM 698 O O . ARG A 1 87 ? -2.918 15.299 13.281 1.00 85.44 87 ARG A O 1
ATOM 705 N N . HIS A 1 88 ? -1.031 14.776 12.180 1.00 83.94 88 HIS A N 1
ATOM 706 C CA . HIS A 1 88 ? -1.043 15.942 11.300 1.00 83.94 88 HIS A CA 1
ATOM 707 C C . HIS A 1 88 ? -2.292 15.981 10.409 1.00 83.94 88 HIS A C 1
ATOM 709 O O . HIS A 1 88 ? -2.849 17.048 10.167 1.00 83.94 88 HIS A O 1
ATOM 715 N N . GLN A 1 89 ? -2.766 14.819 9.957 1.00 83.88 89 GLN A N 1
ATOM 716 C CA . GLN A 1 89 ? -3.999 14.700 9.188 1.00 83.88 89 GLN A CA 1
ATOM 717 C C . GLN A 1 89 ? -5.244 14.880 10.062 1.00 83.88 89 GLN A C 1
ATOM 719 O O . GLN A 1 89 ? -6.126 15.660 9.704 1.00 83.88 89 GLN A O 1
ATOM 724 N N . LEU A 1 90 ? -5.318 14.196 11.209 1.00 84.75 90 LEU A N 1
ATOM 725 C CA . LEU A 1 90 ? -6.492 14.200 12.088 1.00 84.75 90 LEU A CA 1
ATOM 726 C C . LEU A 1 90 ? -6.825 15.602 12.618 1.00 84.75 90 LEU A C 1
ATOM 728 O O . LEU A 1 90 ? -7.995 15.955 12.717 1.00 84.75 90 LEU A O 1
ATOM 732 N N . PHE A 1 91 ? -5.807 16.412 12.923 1.00 87.00 91 PHE A N 1
ATOM 733 C CA . PHE A 1 91 ? -5.973 17.785 13.420 1.00 87.00 91 PHE A CA 1
ATOM 734 C C . PHE A 1 91 ? -5.824 18.852 12.329 1.00 87.00 91 PHE A C 1
ATOM 736 O O . PHE A 1 91 ? -5.578 20.023 12.622 1.00 87.00 91 PHE A O 1
ATOM 743 N N . SER A 1 92 ? -5.947 18.459 11.063 1.00 82.44 92 SER A N 1
ATOM 744 C CA . SER A 1 92 ? -5.866 19.392 9.944 1.00 82.44 92 SER A CA 1
ATOM 745 C C . SER A 1 92 ? -7.132 20.239 9.789 1.00 82.44 92 SER A C 1
ATOM 747 O O . SER A 1 92 ? -8.218 19.815 10.198 1.00 82.44 92 SER A O 1
ATOM 749 N N . PRO A 1 93 ? -7.034 21.405 9.120 1.00 78.50 93 PRO A N 1
ATOM 750 C CA . PRO A 1 93 ? -8.206 22.187 8.745 1.00 78.50 93 PRO A CA 1
ATOM 751 C C . PRO A 1 93 ? -9.225 21.387 7.929 1.00 78.50 93 PRO A C 1
ATOM 753 O O . PRO A 1 93 ? -10.412 21.574 8.145 1.00 78.50 93 PRO A O 1
ATOM 756 N N . ALA A 1 94 ? -8.784 20.462 7.068 1.00 75.75 94 ALA A N 1
ATOM 757 C CA . ALA A 1 94 ? -9.662 19.648 6.226 1.00 75.75 94 ALA A CA 1
ATOM 758 C C . ALA A 1 94 ? -10.552 18.696 7.049 1.00 75.75 94 ALA A C 1
ATOM 760 O O . ALA A 1 94 ? -11.766 18.654 6.860 1.00 75.75 94 ALA A O 1
ATOM 761 N N . ILE A 1 95 ? -9.976 17.977 8.023 1.00 79.94 95 ILE A N 1
ATOM 762 C CA . ILE A 1 95 ? -10.763 17.137 8.944 1.00 79.94 95 ILE A CA 1
ATOM 763 C C . ILE A 1 95 ? -11.611 18.000 9.877 1.00 79.94 95 ILE A C 1
ATOM 765 O O . ILE A 1 95 ? -12.759 17.662 10.161 1.00 79.94 95 ILE A O 1
ATOM 769 N N . ASN A 1 96 ? -11.083 19.135 10.337 1.00 81.38 96 ASN A N 1
ATOM 770 C CA . ASN A 1 96 ? -11.856 20.044 11.171 1.00 81.38 96 ASN A CA 1
ATOM 771 C C . ASN A 1 96 ? -13.055 20.634 10.414 1.00 81.38 96 ASN A C 1
ATOM 773 O O . ASN A 1 96 ? -14.124 20.780 10.995 1.00 81.38 96 ASN A O 1
ATOM 777 N N . GLU A 1 97 ? -12.905 20.946 9.130 1.00 75.19 97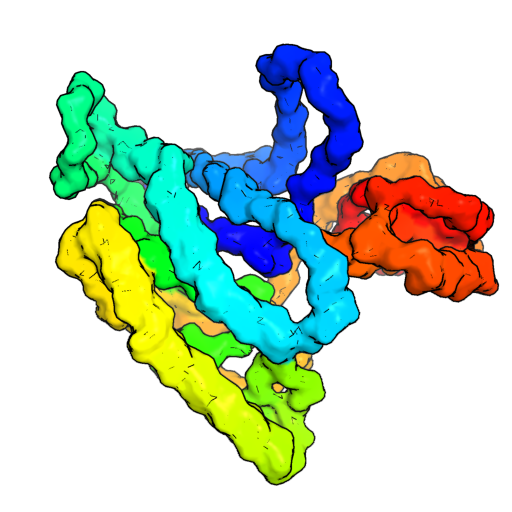 GLU A N 1
ATOM 778 C CA . GLU A 1 97 ? -13.983 21.400 8.257 1.00 75.19 97 GLU A CA 1
ATOM 779 C C . GLU A 1 97 ? -15.002 20.286 8.032 1.00 75.19 97 GLU A C 1
ATOM 781 O O . GLU A 1 97 ? -16.188 20.526 8.230 1.00 75.19 97 GLU A O 1
ATOM 786 N N . LEU A 1 98 ? -14.564 19.054 7.755 1.00 75.75 98 LEU A N 1
ATOM 787 C CA . LEU A 1 98 ? -15.455 17.894 7.689 1.00 75.75 98 LEU A CA 1
ATOM 788 C C . LEU A 1 98 ? -16.297 17.763 8.965 1.00 75.75 98 LEU A C 1
ATOM 790 O O . LEU A 1 98 ? -17.500 17.542 8.875 1.00 75.75 98 LEU A O 1
ATOM 794 N N . ILE A 1 99 ? -15.679 17.922 10.139 1.00 76.12 99 ILE A N 1
ATOM 795 C CA . ILE A 1 99 ? -16.358 17.868 11.439 1.00 76.12 99 ILE A CA 1
ATOM 796 C C . ILE A 1 99 ? -17.245 19.101 11.659 1.00 76.12 99 ILE A C 1
ATOM 798 O O . ILE A 1 99 ? -18.335 18.969 12.198 1.00 76.12 99 ILE A O 1
ATOM 802 N N . THR A 1 100 ? -16.829 20.304 11.253 1.00 67.94 100 THR A N 1
ATOM 803 C CA . THR A 1 100 ? -17.520 21.575 11.558 1.00 67.94 100 THR A CA 1
ATOM 804 C C . THR A 1 100 ? -18.651 21.891 10.577 1.00 67.94 100 THR A C 1
ATOM 806 O O . THR A 1 100 ? -19.698 22.373 11.001 1.00 67.94 100 THR A O 1
ATOM 809 N N . LEU A 1 101 ? -18.511 21.560 9.288 1.00 55.84 101 LEU A N 1
ATOM 810 C CA . LEU A 1 101 ? -19.567 21.663 8.262 1.00 55.84 101 LEU A CA 1
ATOM 811 C C . LEU A 1 101 ? -20.798 20.809 8.589 1.00 55.84 101 LEU A C 1
ATOM 813 O O . LEU A 1 101 ? -21.835 20.906 7.931 1.00 55.84 101 LEU A O 1
ATOM 817 N N . THR A 1 102 ? -20.709 19.962 9.608 1.00 50.66 102 THR A N 1
ATOM 818 C CA . THR A 1 102 ? -21.854 19.245 10.156 1.00 50.66 102 THR A CA 1
ATOM 819 C C . THR A 1 102 ? -22.763 20.092 11.046 1.00 50.66 102 THR A C 1
ATOM 821 O O . THR A 1 102 ? -23.891 19.678 11.317 1.00 50.66 102 THR A O 1
ATOM 824 N N . ASN A 1 103 ? -22.299 21.270 11.468 1.00 42.41 103 ASN A N 1
ATOM 825 C CA . ASN A 1 103 ? -22.986 22.179 12.371 1.00 42.41 103 ASN A CA 1
ATOM 826 C C . ASN A 1 103 ? -23.071 23.572 11.753 1.00 42.41 103 ASN A C 1
ATOM 828 O O . ASN A 1 103 ? -22.313 24.480 12.080 1.00 42.41 103 ASN A O 1
ATOM 832 N N . ASN A 1 104 ? -24.069 23.768 10.891 1.00 39.66 104 ASN A N 1
ATOM 833 C CA . ASN A 1 104 ? -24.444 25.084 10.363 1.00 39.66 104 ASN A CA 1
ATOM 834 C C . ASN A 1 104 ? -25.139 25.985 11.407 1.00 39.66 104 ASN A C 1
ATOM 836 O O . ASN A 1 104 ? -26.033 26.763 11.084 1.00 39.66 104 ASN A O 1
ATOM 840 N N . THR A 1 105 ? -24.705 25.932 12.665 1.00 41.06 105 THR A N 1
ATOM 841 C CA . THR A 1 105 ? -25.130 26.896 13.678 1.00 41.06 105 THR A CA 1
ATOM 842 C C . THR A 1 105 ? -23.977 27.209 14.618 1.00 41.06 105 THR A C 1
ATOM 844 O O . THR A 1 105 ? -23.497 26.336 15.332 1.00 41.06 105 THR A O 1
ATOM 847 N N . LEU A 1 106 ? -23.625 28.499 14.628 1.00 39.72 106 LEU A N 1
ATOM 848 C CA . LEU A 1 106 ? -22.737 29.211 15.551 1.00 39.72 106 LEU A CA 1
ATOM 849 C C . LEU A 1 106 ? -21.239 29.201 15.209 1.00 39.72 106 LEU A C 1
ATOM 851 O O . LEU A 1 106 ? -20.400 28.612 15.882 1.00 39.72 106 LEU A O 1
ATOM 855 N N . LYS A 1 107 ? -20.896 30.062 14.240 1.00 45.75 107 LYS A N 1
ATOM 856 C CA . LYS A 1 107 ? -19.685 30.886 14.340 1.00 45.75 107 LYS A CA 1
ATOM 857 C C . LYS A 1 107 ? -19.751 31.684 15.646 1.00 45.75 107 LYS A C 1
ATOM 859 O O . LYS A 1 107 ? -20.431 32.701 15.674 1.00 45.75 107 LYS A O 1
ATOM 864 N N . GLN A 1 108 ? -19.027 31.268 16.680 1.00 35.44 108 GLN A N 1
ATOM 865 C CA . GLN A 1 108 ? -18.262 32.208 17.498 1.00 35.44 108 GLN A CA 1
ATOM 866 C C . GLN A 1 108 ? -17.065 31.526 18.166 1.00 35.44 108 GLN A C 1
ATOM 868 O O . GLN A 1 108 ? -17.104 30.389 18.623 1.00 35.44 108 GLN A O 1
ATOM 873 N N . ILE A 1 109 ? -15.998 32.308 18.180 1.00 46.75 109 ILE A N 1
ATOM 874 C CA . ILE A 1 109 ? -14.665 32.118 18.737 1.00 46.75 109 ILE A CA 1
ATOM 875 C C . ILE A 1 109 ? -14.686 31.481 20.141 1.00 46.75 109 ILE A C 1
ATOM 877 O O . ILE A 1 109 ? -15.085 32.131 21.101 1.00 46.75 109 ILE A O 1
ATOM 881 N N . GLN A 1 110 ? -14.159 30.255 20.275 1.00 33.31 110 GLN A N 1
ATOM 882 C CA . GLN A 1 110 ? -13.306 29.836 21.400 1.00 33.31 110 GLN A CA 1
ATOM 883 C C . GLN A 1 110 ? -12.676 28.455 21.151 1.00 33.31 110 GLN A C 1
ATOM 885 O O . GLN A 1 110 ? -13.362 27.472 20.886 1.00 33.31 110 GLN A O 1
ATOM 890 N N . PHE A 1 111 ? -11.350 28.387 21.288 1.00 42.94 111 PHE A N 1
ATOM 891 C CA . PHE A 1 111 ? -10.534 27.169 21.325 1.00 42.94 111 PHE A CA 1
ATOM 892 C C . PHE A 1 111 ? -10.863 26.343 22.588 1.00 42.94 111 PHE A C 1
ATOM 894 O O . PHE A 1 111 ? -10.136 26.356 23.580 1.00 42.94 111 PHE A O 1
ATOM 901 N N . LYS A 1 112 ? -11.999 25.643 22.580 1.00 36.22 112 LYS A N 1
ATOM 902 C CA . LYS A 1 112 ? -12.360 24.640 23.587 1.00 36.22 112 LYS A CA 1
ATOM 903 C C . LYS A 1 112 ? -13.040 23.468 22.889 1.00 36.22 112 LYS A C 1
ATOM 905 O O . LYS A 1 112 ? -14.146 23.611 22.372 1.00 36.22 112 LYS A O 1
ATOM 910 N N . PHE A 1 113 ? -12.355 22.323 22.889 1.00 44.12 113 PHE A N 1
ATOM 911 C CA . PHE A 1 113 ? -12.830 21.017 22.426 1.00 44.12 113 PHE A CA 1
ATOM 912 C C . PHE A 1 113 ? -14.094 20.607 23.189 1.00 44.12 113 PHE A C 1
ATOM 914 O O . PHE A 1 113 ? -14.048 19.903 24.195 1.00 44.12 113 PHE A O 1
ATOM 921 N N . THR A 1 114 ? -15.235 21.099 22.727 1.00 38.81 114 THR A N 1
ATOM 922 C CA . THR A 1 114 ? -16.557 20.719 23.215 1.00 38.81 114 THR A CA 1
ATOM 923 C C . THR A 1 114 ? -17.141 19.807 22.145 1.00 38.81 114 THR A C 1
ATOM 925 O O . THR A 1 114 ? -17.084 20.162 20.970 1.00 38.81 114 THR A O 1
ATOM 928 N N . CYS A 1 115 ? -17.630 18.618 22.518 1.00 44.12 115 CYS A N 1
ATOM 929 C CA . CYS A 1 115 ? -18.234 17.647 21.597 1.00 44.12 115 CYS A CA 1
ATOM 930 C C . CYS A 1 115 ? -19.380 18.291 20.801 1.00 44.12 115 CYS A C 1
ATOM 932 O O . CYS A 1 115 ? -20.529 18.303 21.241 1.00 44.12 115 CYS A O 1
ATOM 934 N N . TYR A 1 116 ? -19.065 18.809 19.619 1.00 48.59 116 TYR A N 1
ATOM 935 C CA . TYR A 1 116 ? -20.035 19.258 18.637 1.00 48.59 116 TYR A CA 1
ATOM 936 C C . TYR A 1 116 ? -20.660 18.011 18.009 1.00 48.59 116 TYR A C 1
ATOM 938 O O . TYR A 1 116 ? -20.014 17.302 17.243 1.00 48.59 116 TYR A O 1
ATOM 946 N N . ARG A 1 117 ? -21.903 17.690 18.382 1.00 48.19 117 ARG A N 1
ATOM 947 C CA . ARG A 1 117 ? -22.662 16.613 17.735 1.00 48.19 117 ARG A CA 1
ATOM 948 C C . ARG A 1 117 ? -23.123 17.103 16.365 1.00 48.19 117 ARG A C 1
ATOM 950 O O . ARG A 1 117 ? -23.848 18.082 16.284 1.00 48.19 117 ARG A O 1
ATOM 957 N N . SER A 1 118 ? -22.638 16.437 15.326 1.00 53.94 118 SER A N 1
ATOM 958 C CA . SER A 1 118 ? -22.987 16.610 13.914 1.00 53.94 118 SER A CA 1
ATOM 959 C C . SER A 1 118 ? -24.451 16.242 13.619 1.00 53.94 118 SER A C 1
ATOM 961 O O . SER A 1 118 ? -24.946 15.257 14.163 1.00 53.94 118 SER A O 1
ATOM 963 N N . ASN A 1 119 ? -25.107 16.947 12.683 1.00 59.28 119 ASN A N 1
ATOM 964 C CA . ASN A 1 119 ? -26.355 16.489 12.039 1.00 59.28 119 ASN A CA 1
ATOM 965 C C . ASN A 1 119 ? -26.118 15.582 10.809 1.00 59.28 119 ASN A C 1
ATOM 967 O O . ASN A 1 119 ? -27.062 14.988 10.284 1.00 59.28 119 ASN A O 1
ATOM 971 N N . LYS A 1 120 ? -24.878 15.478 10.307 1.00 68.00 120 LYS A N 1
ATOM 972 C CA . LYS A 1 120 ? -24.507 14.517 9.257 1.00 68.00 120 LYS A CA 1
ATOM 973 C C . LYS A 1 120 ? -24.257 13.139 9.881 1.00 68.00 120 LYS A C 1
ATOM 975 O O . LYS A 1 120 ? -23.499 13.008 10.843 1.00 68.00 120 LYS A O 1
ATOM 980 N N . THR A 1 121 ? -24.854 12.117 9.2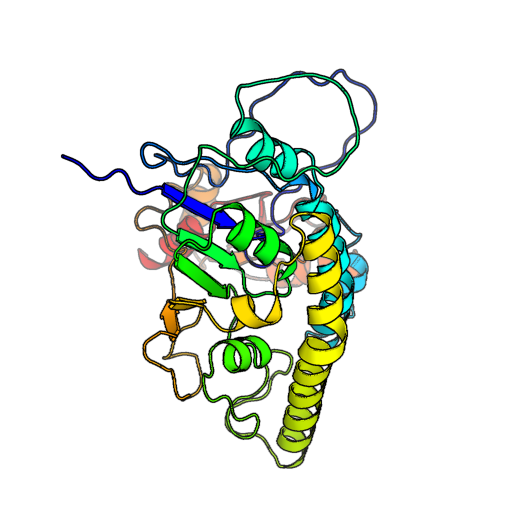81 1.00 73.31 121 THR A N 1
ATOM 981 C CA . THR A 1 121 ? -24.625 10.703 9.588 1.00 73.31 121 THR A CA 1
ATOM 982 C C . THR A 1 121 ? -24.031 10.005 8.369 1.00 73.31 121 THR A C 1
ATOM 984 O O . THR A 1 121 ? -24.249 10.433 7.231 1.00 73.31 121 THR A O 1
ATOM 987 N N . PHE A 1 122 ? -23.291 8.931 8.617 1.00 80.94 122 PHE A N 1
ATOM 988 C CA . PHE A 1 122 ? -22.764 8.039 7.589 1.00 80.94 122 PHE A CA 1
ATOM 989 C C . PHE A 1 122 ? -23.302 6.635 7.837 1.00 80.94 122 PHE A C 1
ATOM 991 O O . PHE A 1 122 ? -23.540 6.269 8.984 1.00 80.94 122 PHE A O 1
ATOM 998 N N . ASP A 1 123 ? -23.500 5.863 6.773 1.00 78.50 123 ASP A N 1
ATOM 999 C CA . ASP A 1 123 ? -23.895 4.457 6.886 1.00 78.50 123 ASP A CA 1
ATOM 1000 C C . ASP A 1 123 ? -22.665 3.564 7.067 1.00 78.50 123 ASP A C 1
ATOM 1002 O O . ASP A 1 123 ? -22.707 2.591 7.819 1.00 78.50 123 ASP A O 1
ATOM 1006 N N . ALA A 1 124 ? -21.548 3.929 6.425 1.00 83.56 124 ALA A N 1
ATOM 1007 C CA . ALA A 1 124 ? -20.271 3.251 6.590 1.00 83.56 124 ALA A CA 1
ATOM 1008 C C . ALA A 1 124 ? -19.072 4.210 6.537 1.00 83.56 124 ALA A C 1
ATOM 1010 O O . ALA A 1 124 ? -19.086 5.226 5.832 1.00 83.56 124 ALA A O 1
ATOM 1011 N N . ILE A 1 125 ? -18.018 3.835 7.260 1.00 84.69 125 ILE A N 1
ATOM 1012 C CA . ILE A 1 125 ? -16.687 4.432 7.191 1.00 84.69 125 ILE A CA 1
ATOM 1013 C C . ILE A 1 125 ? -15.716 3.357 6.712 1.00 84.69 125 ILE A C 1
ATOM 1015 O O . ILE A 1 125 ? -15.663 2.263 7.270 1.00 84.69 125 ILE A O 1
ATOM 1019 N N . ILE A 1 126 ? -14.925 3.691 5.701 1.00 87.00 126 ILE A N 1
ATOM 1020 C CA . ILE A 1 126 ? -13.872 2.830 5.176 1.00 87.00 126 ILE A CA 1
ATOM 1021 C C . ILE A 1 126 ? -12.529 3.438 5.580 1.00 87.00 126 ILE A C 1
ATOM 1023 O O . ILE A 1 126 ? -12.284 4.608 5.289 1.00 87.00 126 ILE A O 1
ATOM 1027 N N . ILE A 1 127 ? -11.672 2.670 6.253 1.00 86.81 127 ILE A N 1
ATOM 1028 C CA . ILE A 1 127 ? -10.364 3.128 6.738 1.00 86.81 127 ILE A CA 1
ATOM 1029 C C . ILE A 1 127 ? -9.266 2.231 6.180 1.00 86.81 127 ILE A C 1
ATOM 1031 O O . ILE A 1 127 ? -9.362 1.003 6.238 1.00 86.81 127 ILE A O 1
ATOM 1035 N N . GLU A 1 128 ? -8.189 2.836 5.687 1.00 84.88 128 GLU A N 1
ATOM 1036 C CA . GLU A 1 128 ? -6.973 2.090 5.382 1.00 84.88 128 GLU A CA 1
ATOM 1037 C C . GLU A 1 128 ? -6.319 1.575 6.678 1.00 84.88 128 GLU A C 1
ATOM 1039 O O . GLU A 1 128 ? -5.876 2.352 7.527 1.00 84.88 128 GLU A O 1
ATOM 1044 N N . GLN A 1 129 ? -6.229 0.253 6.835 1.00 85.56 129 GLN A N 1
ATOM 1045 C CA . GLN A 1 129 ? -5.673 -0.400 8.026 1.00 85.56 129 GLN A CA 1
ATOM 1046 C C . GLN A 1 129 ? -4.140 -0.479 7.988 1.00 85.56 129 GLN A C 1
ATOM 1048 O O . GLN A 1 129 ? -3.543 -1.524 8.218 1.00 85.56 129 GLN A O 1
ATOM 1053 N N . LEU A 1 130 ? -3.492 0.650 7.707 1.00 82.69 130 LEU A N 1
ATOM 1054 C CA . LEU A 1 130 ? -2.041 0.761 7.592 1.00 82.69 130 LEU A CA 1
ATOM 1055 C C . LEU A 1 130 ? -1.499 1.806 8.575 1.00 82.69 130 LEU A C 1
ATOM 1057 O O . LEU A 1 130 ? -1.044 2.868 8.178 1.00 82.69 130 LEU A O 1
ATOM 1061 N N . TRP A 1 131 ? -1.545 1.514 9.876 1.00 84.50 131 TRP A N 1
ATOM 1062 C CA . TRP A 1 131 ? -1.087 2.424 10.945 1.00 84.50 131 TRP A CA 1
ATOM 1063 C C . TRP A 1 131 ? -1.920 3.716 11.144 1.00 84.50 131 TRP A C 1
ATOM 1065 O O . TRP A 1 131 ? -1.435 4.668 11.763 1.00 84.50 131 TRP A O 1
ATOM 1075 N N . TYR A 1 132 ? -3.187 3.750 10.704 1.00 85.44 132 TYR A N 1
ATOM 1076 C CA . TYR A 1 132 ? -4.072 4.931 10.766 1.00 85.44 132 TYR A CA 1
ATOM 1077 C C . TYR A 1 132 ? -5.227 4.865 11.791 1.00 85.44 132 TYR A C 1
ATOM 1079 O O . TYR A 1 132 ? -6.244 5.546 11.673 1.00 85.44 132 TYR A O 1
ATOM 1087 N N . GLN A 1 133 ? -5.054 4.107 12.873 1.00 90.44 133 GLN A N 1
ATOM 1088 C CA . GLN A 1 133 ? -6.049 3.888 13.936 1.00 90.44 133 GLN A CA 1
ATOM 1089 C C . GLN A 1 133 ? -6.473 5.176 14.675 1.00 90.44 133 GLN A C 1
ATOM 1091 O O . GLN A 1 133 ? -7.467 5.178 15.399 1.00 90.44 133 GLN A O 1
ATOM 1096 N N . CYS A 1 134 ? -5.765 6.301 14.499 1.00 89.50 134 CYS A N 1
ATOM 1097 C CA . CYS A 1 134 ? -6.187 7.582 15.075 1.00 89.50 134 CYS A CA 1
ATOM 1098 C C . CYS A 1 134 ? -7.549 8.055 14.525 1.00 89.50 134 CYS A C 1
ATOM 1100 O O . CYS A 1 134 ? -8.298 8.728 15.238 1.00 89.50 134 CYS A O 1
ATOM 1102 N N . TYR A 1 135 ? -7.920 7.640 13.307 1.00 90.31 135 TYR A N 1
ATOM 1103 C CA . TYR A 1 135 ? -9.215 7.959 12.702 1.00 90.31 135 TYR A CA 1
ATOM 1104 C C . TYR A 1 135 ? -10.407 7.257 13.355 1.00 90.31 135 TYR A C 1
ATOM 1106 O O . TYR A 1 135 ? -11.547 7.628 13.084 1.00 90.31 135 TYR A O 1
ATOM 1114 N N . TYR A 1 136 ? -10.193 6.314 14.275 1.00 93.19 136 TYR A N 1
ATOM 1115 C CA . TYR A 1 136 ? -11.288 5.709 15.040 1.00 93.19 136 TYR A CA 1
ATOM 1116 C C . TYR A 1 136 ? -12.042 6.732 15.904 1.00 93.19 136 TYR A C 1
ATOM 1118 O O . TYR A 1 136 ? -13.203 6.516 16.248 1.00 93.19 136 TYR A O 1
ATOM 1126 N N . ALA A 1 137 ? -11.444 7.896 16.181 1.00 90.69 137 ALA A N 1
ATOM 1127 C CA . ALA A 1 137 ? -12.175 9.030 16.743 1.00 90.69 137 ALA A CA 1
ATOM 1128 C C . ALA A 1 137 ? -13.362 9.460 15.870 1.00 90.69 137 ALA A C 1
ATOM 1130 O O . ALA A 1 137 ? -14.428 9.761 16.399 1.00 90.69 137 ALA A O 1
ATOM 1131 N N . LEU A 1 138 ? -13.207 9.429 14.543 1.00 88.50 138 LEU A N 1
ATOM 1132 C CA . LEU A 1 138 ? -14.275 9.764 13.602 1.00 88.50 138 LEU A CA 1
ATOM 1133 C C . LEU A 1 138 ? -15.391 8.716 13.631 1.00 88.50 138 LEU A C 1
ATOM 1135 O O . LEU A 1 138 ? -16.563 9.074 13.565 1.00 88.50 138 LEU A O 1
ATOM 1139 N N . VAL A 1 1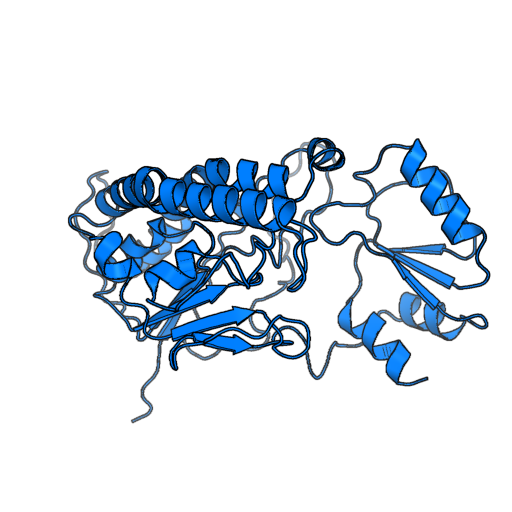39 ? -15.050 7.437 13.822 1.00 90.50 139 VAL A N 1
ATOM 1140 C CA . VAL A 1 139 ? -16.040 6.359 13.985 1.00 90.50 139 VAL A CA 1
ATOM 1141 C C . VAL A 1 139 ? -16.947 6.643 15.179 1.00 90.50 139 VAL A C 1
ATOM 1143 O O . VAL A 1 139 ? -18.170 6.608 15.046 1.00 90.50 139 VAL A O 1
ATOM 1146 N N . LYS A 1 140 ? -16.376 7.014 16.332 1.00 90.62 140 LYS A N 1
ATOM 1147 C CA . LYS A 1 140 ? -17.182 7.417 17.492 1.00 90.62 140 LYS A CA 1
ATOM 1148 C C . LYS A 1 140 ? -17.926 8.735 17.252 1.00 90.62 140 LYS A C 1
ATOM 1150 O O . LYS A 1 140 ? -19.091 8.841 17.631 1.00 90.62 140 LYS A O 1
ATOM 1155 N N . HIS A 1 141 ? -17.278 9.729 16.643 1.00 85.38 141 HIS A N 1
ATOM 1156 C CA . HIS A 1 141 ? -17.877 11.038 16.360 1.00 85.38 141 HIS A CA 1
ATOM 1157 C C . HIS A 1 141 ? -19.174 10.913 15.546 1.00 85.38 141 HIS A C 1
ATOM 1159 O O . HIS A 1 141 ? -20.171 11.557 15.871 1.00 85.38 141 HIS A O 1
ATOM 1165 N N . TYR A 1 142 ? -19.185 10.021 14.552 1.00 84.62 142 TYR A N 1
ATOM 1166 C CA . TYR A 1 142 ? -20.345 9.732 13.706 1.00 84.62 142 TYR A CA 1
ATOM 1167 C C . TYR A 1 142 ? -21.249 8.609 14.234 1.00 84.62 142 TYR A C 1
ATOM 1169 O O . TYR A 1 142 ? -22.066 8.080 13.486 1.00 84.62 142 TYR A O 1
ATOM 1177 N N . ASN A 1 143 ? -21.152 8.282 15.527 1.00 88.81 143 ASN A N 1
ATOM 1178 C CA . ASN A 1 143 ? -22.019 7.322 16.214 1.00 88.81 143 ASN A CA 1
ATOM 1179 C C . ASN A 1 143 ? -21.930 5.878 15.675 1.00 88.81 143 ASN A C 1
ATOM 1181 O O . ASN A 1 143 ? -22.949 5.217 15.506 1.00 88.81 143 ASN A O 1
ATOM 1185 N N . PHE A 1 144 ? -20.705 5.389 15.461 1.00 88.81 144 PHE A N 1
ATOM 1186 C CA . PHE A 1 144 ? -20.386 3.996 15.113 1.00 88.81 144 PHE A CA 1
ATOM 1187 C C . PHE A 1 144 ? -21.104 3.465 13.856 1.00 88.81 144 PHE A C 1
ATOM 1189 O O . PHE A 1 144 ? -21.838 2.479 13.939 1.00 88.81 144 PHE A O 1
ATOM 1196 N N . PRO A 1 145 ? -20.890 4.085 12.681 1.00 86.94 145 PRO A N 1
ATOM 1197 C CA . PRO A 1 145 ? -21.341 3.512 11.415 1.00 86.94 145 PRO A CA 1
ATOM 1198 C C . PRO A 1 145 ? -20.606 2.200 11.103 1.00 86.94 145 PRO A C 1
ATOM 1200 O O . PRO A 1 145 ? -19.611 1.868 11.754 1.00 86.94 145 PRO A O 1
ATOM 1203 N N . VAL A 1 146 ? -21.067 1.473 10.079 1.00 86.69 146 VAL A N 1
ATOM 1204 C CA . VAL A 1 146 ? -20.419 0.231 9.627 1.00 86.69 146 VAL A CA 1
ATOM 1205 C C . VAL A 1 146 ? -18.953 0.512 9.305 1.00 86.69 146 VAL A C 1
ATOM 1207 O O . VAL A 1 146 ? -18.645 1.376 8.487 1.00 86.69 146 VAL A O 1
ATOM 1210 N N . LEU A 1 147 ? -18.043 -0.211 9.952 1.00 91.06 147 LEU A N 1
ATOM 1211 C CA . LEU A 1 147 ? -16.611 -0.007 9.784 1.00 91.06 147 LEU A CA 1
ATOM 1212 C C . LEU A 1 147 ? -16.039 -1.042 8.815 1.00 91.06 147 LEU A C 1
ATOM 1214 O O . LEU A 1 147 ? -16.132 -2.249 9.048 1.00 91.06 147 LEU A O 1
ATOM 1218 N N . ILE A 1 148 ? -15.428 -0.554 7.739 1.00 90.25 148 ILE A N 1
ATOM 1219 C CA . ILE A 1 148 ? -14.779 -1.362 6.709 1.00 90.25 148 ILE A CA 1
ATOM 1220 C C . ILE A 1 148 ? -13.289 -1.029 6.695 1.00 90.25 148 ILE A C 1
ATOM 1222 O O . ILE A 1 148 ? -12.893 0.134 6.702 1.00 90.25 148 ILE A O 1
ATOM 1226 N N . GLY A 1 149 ? -12.452 -2.055 6.674 1.00 89.94 149 GLY A N 1
ATOM 1227 C CA . GLY A 1 149 ? -11.009 -1.928 6.561 1.00 89.94 149 GLY A CA 1
ATOM 1228 C C . GLY A 1 149 ? -10.554 -2.178 5.133 1.00 89.94 149 GLY A C 1
ATOM 1229 O O . GLY A 1 149 ? -11.062 -3.083 4.478 1.00 89.94 149 GLY A O 1
ATOM 1230 N N . PHE A 1 150 ? -9.569 -1.423 4.662 1.00 88.50 150 PHE A N 1
ATOM 1231 C CA . PHE A 1 150 ? -8.892 -1.684 3.394 1.00 88.50 150 PHE A CA 1
ATOM 1232 C C . PHE A 1 150 ? -7.383 -1.797 3.612 1.00 88.50 150 PHE A C 1
ATOM 1234 O O . PHE A 1 150 ? -6.792 -0.993 4.329 1.00 88.50 150 PHE A O 1
ATOM 1241 N N . LEU A 1 151 ? -6.756 -2.790 2.994 1.00 86.38 151 LEU A N 1
ATOM 1242 C CA . LEU A 1 151 ? -5.310 -2.956 2.944 1.00 86.38 151 LEU A CA 1
ATOM 1243 C C . LEU A 1 151 ? -4.871 -2.853 1.488 1.00 86.38 151 LEU A C 1
ATOM 1245 O O . LEU A 1 151 ? -5.179 -3.715 0.672 1.00 86.38 151 LEU A O 1
ATOM 1249 N N . SER A 1 152 ? -4.143 -1.784 1.178 1.00 77.62 152 SER A N 1
ATOM 1250 C CA . SER A 1 152 ? -3.530 -1.539 -0.133 1.00 77.62 152 SER A CA 1
ATOM 1251 C C . SER A 1 152 ? -2.330 -2.452 -0.416 1.00 77.62 152 SER A C 1
ATOM 1253 O O . SER A 1 152 ? -1.862 -2.532 -1.550 1.00 77.62 152 SER A O 1
ATOM 1255 N N . VAL A 1 153 ? -1.837 -3.133 0.618 1.00 76.06 153 VAL A N 1
ATOM 1256 C CA . VAL A 1 153 ? -0.767 -4.130 0.568 1.00 76.06 153 VAL A CA 1
ATOM 1257 C C . VAL A 1 153 ? -1.302 -5.529 0.822 1.00 76.06 153 VAL A C 1
ATOM 1259 O O . VAL A 1 153 ? -2.482 -5.728 1.107 1.00 76.06 153 VAL A O 1
ATOM 1262 N N . GLY A 1 154 ? -0.390 -6.498 0.743 1.00 74.50 154 GLY A N 1
ATOM 1263 C CA . GLY A 1 154 ? -0.624 -7.846 1.226 1.00 74.50 154 GLY A CA 1
ATOM 1264 C C . GLY A 1 154 ? -0.929 -7.909 2.727 1.00 74.50 154 GLY A C 1
ATOM 1265 O O . GLY A 1 154 ? -1.239 -6.925 3.398 1.00 74.50 154 GLY A O 1
ATOM 1266 N N . ASN A 1 155 ? -0.860 -9.125 3.252 1.00 82.12 155 ASN A N 1
ATOM 1267 C CA . ASN A 1 155 ? -1.281 -9.406 4.614 1.00 82.12 155 ASN A CA 1
ATOM 1268 C C . ASN A 1 155 ? -0.387 -8.715 5.663 1.00 82.12 155 ASN A C 1
ATOM 1270 O O . ASN A 1 155 ? 0.837 -8.795 5.571 1.00 82.12 155 ASN A O 1
ATOM 1274 N N . LEU A 1 156 ? -1.000 -8.106 6.683 1.00 87.12 156 LEU A N 1
ATOM 1275 C CA . LEU A 1 156 ? -0.306 -7.556 7.848 1.00 87.12 156 LEU A CA 1
ATOM 1276 C C . LEU A 1 156 ? -0.779 -8.274 9.122 1.00 87.12 156 LEU A C 1
ATOM 1278 O O . LEU A 1 156 ? -1.966 -8.175 9.451 1.00 87.12 156 LEU A O 1
ATOM 1282 N N . PRO A 1 157 ? 0.122 -8.923 9.885 1.00 89.75 157 PRO A N 1
ATOM 1283 C CA . PRO A 1 157 ? -0.266 -9.758 11.024 1.00 89.75 157 PRO A CA 1
ATOM 1284 C C . PRO A 1 157 ? -1.115 -9.040 12.075 1.00 89.75 157 PRO A C 1
ATOM 1286 O O . PRO A 1 157 ? -2.101 -9.580 12.562 1.00 89.75 157 PRO A O 1
ATOM 1289 N N . TYR A 1 158 ? -0.790 -7.783 12.386 1.00 88.62 158 TYR A N 1
ATOM 1290 C CA . TYR A 1 158 ? -1.531 -7.012 13.387 1.00 88.62 158 TYR A CA 1
ATOM 1291 C C . TYR A 1 158 ? -2.969 -6.671 12.957 1.00 88.62 158 TYR A C 1
ATOM 1293 O O . TYR A 1 158 ? -3.829 -6.494 13.817 1.00 88.62 158 TYR A O 1
ATOM 1301 N N . VAL A 1 159 ? -3.236 -6.578 11.647 1.00 90.56 159 VAL A N 1
ATOM 1302 C CA . VAL A 1 159 ? -4.592 -6.367 11.113 1.00 90.56 159 VAL A CA 1
ATOM 1303 C C . VAL A 1 159 ? -5.381 -7.667 11.140 1.00 90.56 159 VAL A C 1
ATOM 1305 O O . VAL A 1 159 ? -6.570 -7.663 11.435 1.00 90.56 159 VAL A O 1
ATOM 1308 N N . MET A 1 160 ? -4.731 -8.799 10.870 1.00 91.88 160 MET A N 1
ATOM 1309 C CA . MET A 1 160 ? -5.379 -10.102 11.023 1.00 91.88 160 MET A CA 1
ATOM 1310 C C . MET A 1 160 ? -5.767 -10.345 12.479 1.00 91.88 160 MET A C 1
ATOM 1312 O O . MET A 1 160 ? -6.907 -10.713 12.756 1.00 91.88 160 MET A O 1
ATOM 1316 N N . ASP A 1 161 ? -4.865 -10.035 13.412 1.00 92.19 161 ASP A N 1
ATOM 1317 C CA . ASP A 1 161 ? -5.130 -10.147 14.843 1.00 92.19 161 ASP A CA 1
ATOM 1318 C C . ASP A 1 161 ? -6.283 -9.239 15.301 1.00 92.19 161 ASP A C 1
ATOM 1320 O O . ASP A 1 161 ? -7.068 -9.644 16.162 1.00 92.19 161 ASP A O 1
ATOM 1324 N N . SER A 1 162 ? -6.407 -8.023 14.746 1.00 91.19 162 SER A N 1
ATOM 1325 C CA . SER A 1 162 ? -7.473 -7.087 15.132 1.00 91.19 162 SER A CA 1
ATOM 1326 C C . SER A 1 162 ? -8.856 -7.642 14.794 1.00 91.19 162 SER A C 1
ATOM 1328 O O . SER A 1 162 ? -9.772 -7.545 15.608 1.00 91.19 162 SER A O 1
ATOM 1330 N N . VAL A 1 163 ? -8.984 -8.331 13.658 1.00 92.56 163 VAL A N 1
ATOM 1331 C CA . VAL A 1 163 ? -10.248 -8.928 13.200 1.00 92.56 163 VAL A CA 1
ATOM 1332 C C . VAL A 1 163 ? -10.392 -10.416 13.519 1.00 92.56 163 VAL A C 1
ATOM 1334 O O . VAL A 1 163 ? -11.326 -11.061 13.039 1.00 92.56 163 VAL A O 1
ATOM 1337 N N . GLY A 1 164 ? -9.482 -10.963 14.331 1.00 92.38 164 GLY A N 1
ATOM 1338 C CA . GLY A 1 164 ? -9.490 -12.358 14.774 1.00 92.38 164 GLY A CA 1
ATOM 1339 C C . GLY A 1 164 ? -9.154 -13.380 13.686 1.00 92.38 164 GLY A C 1
ATOM 1340 O O . GLY A 1 164 ? -9.396 -14.570 13.887 1.00 92.38 164 GLY A O 1
ATOM 1341 N N . ASN A 1 165 ? -8.617 -12.948 12.543 1.00 92.88 165 ASN A N 1
ATOM 1342 C CA . ASN A 1 165 ? -8.220 -13.840 11.463 1.00 92.88 165 ASN A CA 1
ATOM 1343 C C . ASN A 1 165 ? -6.936 -14.603 11.841 1.00 92.88 165 ASN A C 1
ATOM 1345 O O . ASN A 1 165 ? -5.945 -13.962 12.194 1.00 92.88 165 ASN A O 1
ATOM 1349 N N . PRO A 1 166 ? -6.901 -15.945 11.756 1.00 91.19 166 PRO A N 1
ATOM 1350 C CA . PRO A 1 166 ? -5.688 -16.697 12.062 1.00 91.19 166 PRO A CA 1
ATOM 1351 C C . PRO A 1 166 ? -4.548 -16.355 11.092 1.00 91.19 166 PRO A C 1
ATOM 1353 O O . PRO A 1 166 ? -4.711 -16.455 9.878 1.00 91.19 166 PRO A O 1
ATOM 1356 N N . ASP A 1 167 ? -3.385 -15.987 11.629 1.00 89.56 167 ASP A N 1
ATOM 1357 C CA . ASP A 1 167 ? -2.174 -15.709 10.851 1.00 89.56 167 ASP A CA 1
ATOM 1358 C C . ASP A 1 167 ? -0.944 -16.307 11.550 1.00 89.56 167 ASP A C 1
ATOM 1360 O O . ASP A 1 167 ? -0.480 -15.799 12.582 1.00 89.56 167 ASP A O 1
ATOM 1364 N N . ASP A 1 168 ? -0.463 -17.434 11.015 1.00 89.31 168 ASP A N 1
ATOM 1365 C CA . ASP A 1 168 ? 0.665 -18.191 11.564 1.00 89.31 168 ASP A CA 1
ATOM 1366 C C . ASP A 1 168 ? 1.970 -17.842 10.821 1.00 89.31 168 ASP A C 1
ATOM 1368 O O . ASP A 1 168 ? 2.121 -18.202 9.645 1.00 89.31 168 ASP A O 1
ATOM 1372 N N . PRO A 1 169 ? 2.952 -17.212 11.498 1.00 89.25 169 PRO A N 1
ATOM 1373 C CA . PRO A 1 169 ? 4.235 -16.858 10.894 1.00 89.25 169 PRO A CA 1
ATOM 1374 C C . PRO A 1 169 ? 5.098 -18.069 10.497 1.00 89.25 169 PRO A C 1
ATOM 1376 O O . PRO A 1 169 ? 6.136 -17.893 9.864 1.00 89.25 169 PRO A O 1
ATOM 1379 N N . ASN A 1 170 ? 4.724 -19.305 10.842 1.00 86.88 170 ASN A N 1
ATOM 1380 C CA . ASN A 1 170 ? 5.413 -20.498 10.339 1.00 86.88 170 ASN A CA 1
ATOM 1381 C C . ASN A 1 170 ? 5.127 -20.780 8.862 1.00 86.88 170 ASN A C 1
ATOM 1383 O O . ASN A 1 170 ? 5.974 -21.363 8.184 1.00 86.88 170 ASN A O 1
ATOM 1387 N N . PHE A 1 171 ? 3.937 -20.405 8.390 1.00 83.38 171 PHE A N 1
ATOM 1388 C CA . PHE A 1 171 ? 3.458 -20.695 7.037 1.00 83.38 171 PHE A CA 1
ATOM 1389 C C . PHE A 1 171 ? 3.312 -19.432 6.197 1.00 83.38 171 PHE A C 1
ATOM 1391 O O . PHE A 1 171 ? 3.489 -19.489 4.983 1.00 83.38 171 PHE A O 1
ATOM 1398 N N . ASN A 1 172 ? 3.011 -18.300 6.836 1.00 86.38 172 ASN A N 1
ATOM 1399 C CA . ASN A 1 172 ? 2.850 -17.029 6.157 1.00 86.38 172 ASN A CA 1
ATOM 1400 C C . ASN A 1 172 ? 4.071 -16.124 6.414 1.00 86.38 172 ASN A C 1
ATOM 1402 O O . ASN A 1 172 ? 4.228 -15.605 7.526 1.00 86.38 172 ASN A O 1
ATOM 1406 N N . PRO A 1 173 ? 4.965 -15.942 5.426 1.00 87.00 173 PRO A N 1
ATOM 1407 C CA . PRO A 1 173 ? 6.067 -15.001 5.553 1.00 87.00 173 PRO A CA 1
ATOM 1408 C C . PRO A 1 173 ? 5.545 -13.562 5.623 1.00 87.00 173 PRO A C 1
ATOM 1410 O O . PRO A 1 173 ? 4.620 -13.176 4.906 1.00 87.00 173 PRO A O 1
ATOM 1413 N N . ASP A 1 174 ? 6.160 -12.750 6.477 1.00 84.69 174 ASP A N 1
ATOM 1414 C CA . ASP A 1 174 ? 5.888 -11.322 6.525 1.00 84.69 174 ASP A CA 1
ATOM 1415 C C . ASP A 1 174 ? 6.380 -10.657 5.232 1.00 84.69 174 ASP A C 1
ATOM 1417 O O . ASP A 1 174 ? 7.494 -10.911 4.765 1.00 84.69 174 ASP A O 1
ATOM 1421 N N . MET A 1 175 ? 5.567 -9.758 4.674 1.00 78.94 175 MET A N 1
ATOM 1422 C CA . MET A 1 175 ? 5.866 -9.046 3.427 1.00 78.94 175 MET A CA 1
ATOM 1423 C C . MET A 1 175 ? 7.149 -8.194 3.472 1.00 78.94 175 MET A C 1
ATOM 1425 O O . MET A 1 175 ? 7.618 -7.720 2.438 1.00 78.94 175 MET A O 1
ATOM 1429 N N . SER A 1 176 ? 7.718 -7.979 4.660 1.00 76.12 176 SER A N 1
ATOM 1430 C CA . SER A 1 176 ? 8.989 -7.279 4.865 1.00 76.12 176 SER A CA 1
ATOM 1431 C C . SER A 1 176 ? 10.209 -8.053 4.365 1.00 76.12 176 SER A C 1
ATOM 1433 O O . SER A 1 176 ? 11.274 -7.451 4.188 1.00 76.12 176 SER A O 1
ATOM 1435 N N . TYR A 1 177 ? 10.076 -9.365 4.157 1.00 79.12 177 TYR A N 1
ATOM 1436 C CA . TYR A 1 177 ? 11.152 -10.249 3.722 1.00 79.12 177 TYR A CA 1
ATOM 1437 C C . TYR A 1 177 ? 10.828 -10.924 2.384 1.00 79.12 177 TYR A C 1
ATOM 1439 O O . TYR A 1 177 ? 9.668 -11.202 2.095 1.00 79.12 177 TYR A O 1
ATOM 1447 N N . PRO A 1 178 ? 11.847 -11.269 1.576 1.00 81.12 178 PRO A N 1
ATOM 1448 C CA . PRO A 1 178 ? 11.668 -12.022 0.333 1.00 81.12 178 PRO A CA 1
ATOM 1449 C C . PRO A 1 178 ? 11.461 -13.530 0.586 1.00 81.12 178 PRO A C 1
ATOM 1451 O O . PRO A 1 178 ? 11.885 -14.359 -0.217 1.00 81.12 178 PRO A O 1
ATOM 1454 N N . PHE A 1 179 ? 10.882 -13.902 1.729 1.00 86.56 179 PHE A N 1
ATOM 1455 C CA . PHE A 1 179 ? 10.655 -15.298 2.095 1.00 86.56 179 PHE A CA 1
ATOM 1456 C C . PHE A 1 179 ? 9.452 -15.878 1.344 1.00 86.56 179 PHE A C 1
ATOM 1458 O O . PHE A 1 179 ? 8.561 -15.156 0.890 1.00 86.56 179 PHE A O 1
ATOM 1465 N N . THR A 1 180 ? 9.433 -17.205 1.227 1.00 85.50 180 THR A N 1
ATOM 1466 C CA . THR A 1 180 ? 8.335 -17.953 0.599 1.00 85.50 180 THR A CA 1
ATOM 1467 C C . THR A 1 180 ? 7.562 -18.783 1.620 1.00 85.50 180 THR A C 1
ATOM 1469 O O . THR A 1 180 ? 7.934 -18.822 2.789 1.00 85.50 180 THR A O 1
ATOM 1472 N N . ASP A 1 181 ? 6.514 -19.491 1.199 1.00 82.06 181 ASP A N 1
ATOM 1473 C CA . ASP A 1 181 ? 5.876 -20.544 2.007 1.00 82.06 181 ASP A CA 1
ATOM 1474 C C . ASP A 1 181 ? 6.852 -21.675 2.385 1.00 82.06 181 ASP A C 1
ATOM 1476 O O . ASP A 1 181 ? 6.625 -22.431 3.333 1.00 82.06 181 ASP A O 1
ATOM 1480 N N . ARG A 1 182 ? 7.982 -21.783 1.676 1.00 87.31 182 ARG A N 1
ATOM 1481 C CA . ARG A 1 182 ? 9.055 -22.745 1.936 1.00 87.31 182 ARG A CA 1
ATOM 1482 C C . ARG A 1 182 ? 10.252 -22.084 2.613 1.00 87.31 182 ARG A C 1
ATOM 1484 O O . ARG A 1 182 ? 11.328 -21.978 2.035 1.00 87.31 182 ARG A O 1
ATOM 1491 N N . MET A 1 183 ? 10.076 -21.691 3.871 1.00 90.38 183 MET A N 1
ATOM 1492 C CA . MET A 1 183 ? 11.166 -21.184 4.713 1.00 90.38 183 MET A CA 1
ATOM 1493 C C . MET A 1 183 ? 12.009 -22.309 5.330 1.00 90.38 183 MET A C 1
ATOM 1495 O O . MET A 1 183 ? 11.470 -23.287 5.867 1.00 90.38 183 MET A O 1
ATOM 1499 N N . THR A 1 184 ? 13.326 -22.113 5.346 1.00 93.56 184 THR A N 1
ATOM 1500 C CA . THR A 1 184 ? 14.279 -22.844 6.194 1.00 93.56 184 THR A CA 1
ATOM 1501 C C . THR A 1 184 ? 14.030 -22.559 7.677 1.00 93.56 184 THR A C 1
ATOM 1503 O O . THR A 1 184 ? 13.352 -21.600 8.040 1.00 93.56 184 THR A O 1
ATOM 1506 N N . ILE A 1 185 ? 14.607 -23.366 8.573 1.00 93.31 185 ILE A N 1
ATOM 1507 C CA . ILE A 1 185 ? 14.453 -23.178 10.028 1.00 93.31 185 ILE A CA 1
ATOM 1508 C C . ILE A 1 185 ? 14.889 -21.766 10.459 1.00 93.31 185 ILE A C 1
ATOM 1510 O O . ILE A 1 185 ? 14.188 -21.121 11.233 1.00 93.31 185 ILE A O 1
ATOM 1514 N N . ASN A 1 186 ? 15.999 -21.258 9.918 1.00 93.69 186 ASN A N 1
ATOM 1515 C CA . ASN A 1 186 ? 16.501 -19.927 10.260 1.00 93.69 186 ASN A CA 1
ATOM 1516 C C . ASN A 1 186 ? 15.574 -18.815 9.754 1.00 93.69 186 ASN A C 1
ATOM 1518 O O . ASN A 1 186 ? 15.285 -17.883 10.499 1.00 93.69 186 ASN A O 1
ATOM 1522 N N . GLU A 1 187 ? 15.072 -18.926 8.522 1.00 92.44 187 GLU A N 1
ATOM 1523 C CA . GLU A 1 187 ? 14.119 -17.956 7.966 1.00 92.44 187 GLU A CA 1
ATOM 1524 C C . GLU A 1 187 ? 12.814 -17.942 8.765 1.00 92.44 187 GLU A C 1
ATOM 1526 O O . GLU A 1 187 ? 12.322 -16.866 9.095 1.00 92.44 187 GLU A O 1
ATOM 1531 N N . ARG A 1 188 ? 12.308 -19.113 9.179 1.00 92.94 188 ARG A N 1
ATOM 1532 C CA . ARG A 1 188 ? 11.132 -19.208 10.060 1.00 92.94 188 ARG A CA 1
ATOM 1533 C C . ARG A 1 188 ? 11.369 -18.515 11.389 1.00 92.94 188 ARG A C 1
ATOM 1535 O O . ARG A 1 188 ? 10.525 -17.746 11.829 1.00 92.94 188 ARG A O 1
ATOM 1542 N N . ILE A 1 189 ? 12.516 -18.760 12.021 1.00 93.00 189 ILE A N 1
ATOM 1543 C CA . ILE A 1 189 ? 12.872 -18.121 13.291 1.00 93.00 189 ILE A CA 1
ATOM 1544 C C . ILE A 1 189 ? 12.882 -16.595 13.129 1.00 93.00 189 ILE A C 1
ATOM 1546 O O . ILE A 1 189 ? 12.261 -15.893 13.926 1.00 93.00 189 ILE A O 1
ATOM 1550 N N . VAL A 1 190 ? 13.524 -16.080 12.076 1.00 91.69 190 VAL A N 1
ATOM 1551 C CA . VAL A 1 190 ? 13.555 -14.638 11.777 1.00 91.69 190 VAL A CA 1
ATOM 1552 C C . VAL A 1 190 ? 12.147 -14.092 11.532 1.00 91.69 190 VAL A C 1
ATOM 1554 O O . VAL A 1 190 ? 11.797 -13.057 12.099 1.00 91.69 190 VAL A O 1
ATOM 1557 N N . ASN A 1 191 ? 11.325 -14.799 10.754 1.00 91.81 191 ASN A N 1
ATOM 1558 C CA . ASN A 1 191 ? 9.951 -14.400 10.469 1.00 91.81 191 ASN A CA 1
ATOM 1559 C C . ASN A 1 191 ? 9.106 -14.330 11.749 1.00 91.81 191 ASN A C 1
ATOM 1561 O O . ASN A 1 191 ? 8.483 -13.310 12.023 1.00 91.81 191 ASN A O 1
ATOM 1565 N N . ILE A 1 192 ? 9.167 -15.361 12.598 1.00 93.06 192 ILE A N 1
ATOM 1566 C CA . ILE A 1 192 ? 8.464 -15.407 13.889 1.00 93.06 192 ILE A CA 1
ATOM 1567 C C . ILE A 1 192 ? 8.892 -14.246 14.785 1.00 93.06 192 ILE A C 1
ATOM 1569 O O . ILE A 1 192 ? 8.034 -13.576 15.366 1.00 93.06 192 ILE A O 1
ATOM 1573 N N . PHE A 1 193 ? 10.198 -13.988 14.906 1.00 91.62 193 PHE A N 1
ATOM 1574 C CA . PHE A 1 193 ? 10.695 -12.877 15.717 1.00 91.62 193 PHE A CA 1
ATOM 1575 C C . PHE A 1 193 ? 10.183 -11.534 15.204 1.00 91.62 193 PHE A C 1
ATOM 1577 O O . PHE A 1 193 ? 9.714 -10.720 16.001 1.00 91.62 193 PHE A O 1
ATOM 1584 N N . TYR A 1 194 ? 10.226 -11.313 13.891 1.00 88.56 194 TYR A N 1
ATOM 1585 C CA . TYR A 1 194 ? 9.761 -10.067 13.299 1.00 88.56 194 TYR A CA 1
ATOM 1586 C C . TYR A 1 194 ? 8.250 -9.875 13.440 1.00 88.56 194 TYR A C 1
ATOM 1588 O O . TYR A 1 194 ? 7.811 -8.845 13.948 1.00 88.56 194 TYR A O 1
ATOM 1596 N N . THR A 1 195 ? 7.450 -10.878 13.077 1.00 90.62 195 THR A N 1
ATOM 1597 C CA . THR A 1 195 ? 5.991 -10.844 13.236 1.00 90.62 195 THR A CA 1
ATOM 1598 C C . THR A 1 195 ? 5.593 -10.638 14.699 1.00 90.62 195 THR A C 1
ATOM 1600 O O . THR A 1 195 ? 4.680 -9.876 15.007 1.00 90.62 195 THR A O 1
ATOM 1603 N N . THR A 1 196 ? 6.303 -11.263 15.640 1.00 92.31 196 THR A N 1
ATOM 1604 C CA . THR A 1 196 ? 6.064 -11.039 17.074 1.00 92.31 196 THR A CA 1
ATOM 1605 C C . THR A 1 196 ? 6.418 -9.607 17.471 1.00 92.31 196 THR A C 1
ATOM 1607 O O . THR A 1 196 ? 5.645 -8.951 18.168 1.00 92.31 196 THR A O 1
ATOM 1610 N N . TYR A 1 197 ? 7.552 -9.086 17.002 1.00 90.88 197 TYR A N 1
ATOM 1611 C CA . TYR A 1 197 ? 7.953 -7.704 17.245 1.00 90.88 197 TYR A CA 1
ATOM 1612 C C . TYR A 1 197 ? 6.908 -6.701 16.734 1.00 90.88 197 TYR A C 1
ATOM 1614 O O . TYR A 1 197 ? 6.526 -5.798 17.481 1.00 90.88 197 TYR A O 1
ATOM 1622 N N . THR A 1 198 ? 6.398 -6.862 15.509 1.00 88.44 198 THR A N 1
ATOM 1623 C CA . THR A 1 198 ? 5.396 -5.948 14.935 1.00 88.44 198 THR A CA 1
ATOM 1624 C C . THR A 1 198 ? 4.071 -6.007 15.693 1.00 88.44 198 THR A C 1
ATOM 1626 O O . THR A 1 198 ? 3.501 -4.955 15.990 1.00 88.44 198 THR A O 1
ATOM 1629 N N . ARG A 1 199 ? 3.626 -7.200 16.114 1.00 92.06 199 ARG A N 1
ATOM 1630 C CA . ARG A 1 199 ? 2.459 -7.390 16.997 1.00 92.0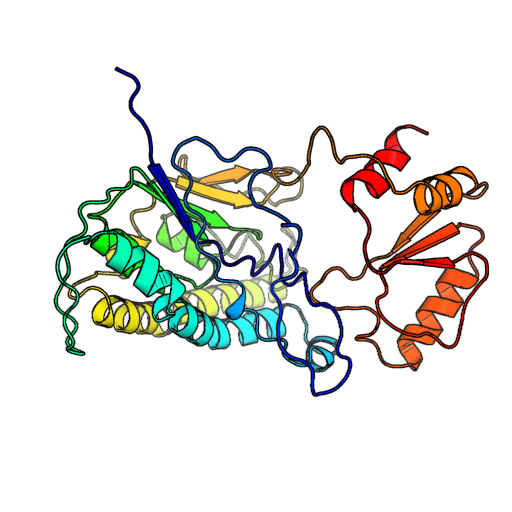6 199 ARG A CA 1
ATOM 1631 C C . ARG A 1 199 ? 2.623 -6.675 18.340 1.00 92.06 199 ARG A C 1
ATOM 1633 O O . ARG A 1 199 ? 1.731 -5.940 18.772 1.00 92.06 199 ARG A O 1
ATOM 1640 N N . LEU A 1 200 ? 3.776 -6.838 18.992 1.00 93.50 200 LEU A N 1
ATOM 1641 C CA . LEU A 1 200 ? 4.083 -6.169 20.261 1.00 93.50 200 LEU A CA 1
ATOM 1642 C C . LEU A 1 200 ? 4.155 -4.647 20.089 1.00 93.50 200 LEU A C 1
ATOM 1644 O O . LEU A 1 200 ? 3.578 -3.907 20.887 1.00 93.50 200 LEU A O 1
ATOM 1648 N N . TYR A 1 201 ? 4.817 -4.165 19.037 1.00 91.62 201 TYR A N 1
ATOM 1649 C CA . TYR A 1 201 ? 4.869 -2.741 18.716 1.00 91.62 201 TYR A CA 1
ATOM 1650 C C . TYR A 1 201 ? 3.463 -2.169 18.510 1.00 91.62 201 TYR A C 1
ATOM 1652 O O . TYR A 1 201 ? 3.104 -1.153 19.112 1.00 91.62 201 TYR A O 1
ATOM 1660 N N . TYR A 1 202 ? 2.639 -2.849 17.712 1.00 92.25 202 TYR A N 1
ATOM 1661 C CA . TYR A 1 202 ? 1.265 -2.445 17.452 1.00 92.25 202 TYR A CA 1
ATOM 1662 C C . TYR A 1 202 ? 0.460 -2.329 18.753 1.00 92.25 202 TYR A C 1
ATOM 1664 O O . TYR A 1 202 ? -0.117 -1.279 19.052 1.00 92.25 202 TYR A O 1
ATOM 1672 N N . ARG A 1 203 ? 0.501 -3.377 19.583 1.00 93.44 203 ARG A N 1
ATOM 1673 C CA . ARG A 1 203 ? -0.271 -3.465 20.826 1.00 93.44 203 ARG A CA 1
ATOM 1674 C C . ARG A 1 203 ? 0.179 -2.475 21.899 1.00 93.44 203 ARG A C 1
ATOM 1676 O O . ARG A 1 203 ? -0.673 -1.873 22.548 1.00 93.44 203 ARG A O 1
ATOM 1683 N N . TYR A 1 204 ? 1.486 -2.332 22.111 1.00 93.94 204 TYR A N 1
ATOM 1684 C CA . TYR A 1 204 ? 2.042 -1.618 23.269 1.00 93.94 204 TYR A CA 1
ATOM 1685 C C . TYR A 1 204 ? 2.555 -0.209 22.965 1.00 93.94 204 TYR A C 1
ATOM 1687 O O . TYR A 1 204 ? 2.744 0.575 23.893 1.00 93.94 204 TYR A O 1
ATOM 1695 N N . TRP A 1 205 ? 2.757 0.146 21.695 1.00 91.75 205 TRP A N 1
ATOM 1696 C CA . TRP A 1 205 ? 3.265 1.466 21.312 1.00 91.75 205 TRP A CA 1
ATOM 1697 C C . TRP A 1 205 ? 2.312 2.220 20.397 1.00 91.75 205 TRP A C 1
ATOM 1699 O O . TRP A 1 205 ? 2.011 3.389 20.663 1.00 91.75 205 TRP A O 1
ATOM 1709 N N . HIS A 1 206 ? 1.827 1.569 19.341 1.00 91.44 206 HIS A N 1
ATOM 1710 C CA . HIS A 1 206 ? 0.981 2.214 18.341 1.00 91.44 206 HIS A CA 1
ATOM 1711 C C . HIS A 1 206 ? -0.429 2.500 18.861 1.00 91.44 206 HIS A C 1
ATOM 1713 O O . HIS A 1 206 ? -0.827 3.663 18.935 1.00 91.44 206 HIS A O 1
ATOM 1719 N N . LEU A 1 207 ? -1.161 1.471 19.305 1.00 93.88 207 LEU A N 1
ATOM 1720 C CA . LEU A 1 207 ? -2.531 1.632 19.802 1.00 93.88 207 LEU A CA 1
ATOM 1721 C C . LEU A 1 207 ? -2.641 2.627 20.975 1.00 93.88 207 LEU A C 1
ATOM 1723 O O . LEU A 1 207 ? -3.525 3.482 20.924 1.00 93.88 207 LEU A O 1
ATOM 1727 N N . PRO A 1 208 ? -1.741 2.649 21.983 1.00 95.31 208 PRO A N 1
ATOM 1728 C CA . PRO A 1 208 ? -1.767 3.689 23.015 1.00 95.31 208 PRO A CA 1
ATOM 1729 C C . PRO A 1 208 ? -1.554 5.117 22.487 1.00 95.31 208 PRO A C 1
ATOM 1731 O O . PRO A 1 208 ? -2.118 6.073 23.026 1.00 95.31 208 PRO A O 1
ATOM 1734 N N . LYS A 1 209 ? -0.730 5.308 21.447 1.00 93.50 209 LYS A N 1
ATOM 1735 C CA . LYS A 1 209 ? -0.554 6.622 20.803 1.00 93.50 209 LYS A CA 1
ATOM 1736 C C . LYS A 1 209 ? -1.807 7.023 20.032 1.00 93.50 209 LYS A C 1
ATOM 1738 O O . LYS A 1 209 ? -2.294 8.134 20.240 1.00 93.50 209 LYS A O 1
ATOM 1743 N N . ALA A 1 210 ? -2.360 6.114 19.230 1.00 93.50 210 ALA A N 1
ATOM 1744 C CA . ALA A 1 210 ? -3.631 6.311 18.538 1.00 93.50 210 ALA A CA 1
ATOM 1745 C C . ALA A 1 210 ? -4.763 6.645 19.520 1.00 93.50 210 ALA A C 1
ATOM 1747 O O . ALA A 1 210 ? -5.509 7.593 19.298 1.00 93.50 210 ALA A O 1
ATOM 1748 N N . GLN A 1 211 ? -4.820 5.953 20.659 1.00 95.88 211 GLN A N 1
ATOM 1749 C CA . GLN A 1 211 ? -5.789 6.179 21.728 1.00 95.88 211 GLN A CA 1
ATOM 1750 C C . GLN A 1 211 ? -5.707 7.586 22.331 1.00 95.88 211 GLN A C 1
ATOM 1752 O O . GLN A 1 211 ? -6.742 8.204 22.586 1.00 95.88 211 GLN A O 1
ATOM 1757 N N . ARG A 1 212 ? -4.495 8.112 22.553 1.00 95.06 212 ARG A N 1
ATOM 1758 C CA . ARG A 1 212 ? -4.311 9.492 23.032 1.00 95.06 212 ARG A CA 1
ATOM 1759 C C . ARG A 1 212 ? -4.835 10.505 22.019 1.00 95.06 212 ARG A C 1
ATOM 1761 O O . ARG A 1 212 ? -5.652 11.343 22.382 1.00 95.06 212 ARG A O 1
ATOM 1768 N N . MET A 1 213 ? -4.446 10.360 20.752 1.00 92.81 213 MET A N 1
ATOM 1769 C CA . MET A 1 213 ? -4.909 11.239 19.671 1.00 92.81 213 MET A CA 1
ATOM 1770 C C . MET A 1 213 ? -6.428 11.179 19.495 1.00 92.81 213 MET A C 1
ATOM 1772 O O . MET A 1 213 ? -7.080 12.210 19.352 1.00 92.81 213 MET A O 1
ATOM 1776 N N . ALA A 1 214 ? -7.005 9.980 19.564 1.00 92.81 214 ALA A N 1
ATOM 1777 C CA . ALA A 1 214 ? -8.437 9.803 19.412 1.00 92.81 214 ALA A CA 1
ATOM 1778 C C . ALA A 1 214 ? -9.232 10.436 20.563 1.00 92.81 214 ALA A C 1
ATOM 1780 O O . ALA A 1 214 ? -10.279 11.038 20.332 1.00 92.81 214 ALA A O 1
ATOM 1781 N N . ASN A 1 215 ? -8.718 10.351 21.794 1.00 92.12 215 ASN A N 1
ATOM 1782 C CA . ASN A 1 215 ? -9.335 10.974 22.965 1.00 92.12 215 ASN A CA 1
ATOM 1783 C C . ASN A 1 215 ? -9.263 12.504 22.950 1.00 92.12 215 ASN A C 1
ATOM 1785 O O . ASN A 1 215 ? -10.174 13.137 23.477 1.00 92.12 215 ASN A O 1
ATOM 1789 N N . GLU A 1 216 ? -8.215 13.092 22.365 1.00 90.94 216 GLU A N 1
ATOM 1790 C CA . GLU A 1 216 ? -8.120 14.547 22.178 1.00 90.94 216 GLU A CA 1
ATOM 1791 C C . GLU A 1 216 ? -9.248 15.069 21.270 1.00 90.94 216 GLU A C 1
ATOM 1793 O O . GLU A 1 216 ? -9.841 16.103 21.566 1.00 90.94 216 GLU A O 1
ATOM 1798 N N . LEU A 1 217 ? -9.577 14.342 20.193 1.00 87.25 217 LEU A N 1
ATOM 1799 C CA . LEU A 1 217 ? -10.632 14.744 19.257 1.00 87.25 217 LEU A CA 1
ATOM 1800 C C . LEU A 1 217 ? -12.038 14.361 19.741 1.00 87.25 217 LEU A C 1
ATOM 1802 O O . LEU A 1 217 ? -12.982 15.137 19.627 1.00 87.25 217 LEU A O 1
ATOM 1806 N N . THR A 1 218 ? -12.210 13.133 20.228 1.00 88.12 218 THR A N 1
ATOM 1807 C CA . THR A 1 218 ? -13.502 12.595 20.671 1.00 88.12 218 THR A CA 1
ATOM 1808 C C . THR A 1 218 ? -13.304 11.838 21.986 1.00 88.12 218 THR A C 1
ATOM 1810 O O . THR A 1 218 ? -12.994 10.641 21.980 1.00 88.12 218 THR A O 1
ATOM 1813 N N . PRO A 1 219 ? -13.472 12.513 23.139 1.00 90.75 219 PRO A N 1
ATOM 1814 C CA . PRO A 1 219 ? -13.238 11.918 24.449 1.00 90.75 219 PRO A CA 1
ATOM 1815 C C . PRO A 1 219 ? -14.015 10.618 24.698 1.00 90.75 219 PRO A C 1
ATOM 1817 O O . PRO A 1 219 ? -15.178 10.450 24.309 1.00 90.75 219 PRO A O 1
ATOM 1820 N N . GLY A 1 220 ? -13.354 9.671 25.366 1.00 89.50 220 GLY A N 1
ATOM 1821 C CA . GLY A 1 220 ? -13.893 8.346 25.677 1.00 89.50 220 GLY A CA 1
ATOM 1822 C C . GLY A 1 220 ? -14.003 7.421 24.463 1.00 89.50 220 GLY A C 1
ATOM 1823 O O . GLY A 1 220 ? -14.808 6.491 24.486 1.00 89.50 220 GLY A O 1
ATOM 1824 N N . THR A 1 221 ? -13.316 7.722 23.358 1.00 92.31 221 THR A N 1
ATOM 1825 C CA . THR A 1 221 ? -13.159 6.760 22.258 1.00 92.31 221 THR A CA 1
ATOM 1826 C C . THR A 1 221 ? -12.363 5.580 22.786 1.00 92.31 221 THR A C 1
ATOM 1828 O O . THR A 1 221 ? -11.335 5.794 23.413 1.00 92.31 221 THR A O 1
ATOM 1831 N N . SER A 1 222 ? -12.804 4.350 22.546 1.00 95.94 222 SER A N 1
ATOM 1832 C CA . SER A 1 222 ? -11.975 3.170 22.792 1.00 95.94 222 SER A CA 1
ATOM 1833 C C . SER A 1 222 ? -11.433 2.692 21.456 1.00 95.94 222 SER A C 1
ATOM 1835 O O . SER A 1 222 ? -12.138 2.045 20.684 1.00 95.94 222 SER A O 1
ATOM 1837 N N . VAL A 1 223 ? -10.186 3.054 21.155 1.00 95.44 223 VAL A N 1
ATOM 1838 C CA . VAL A 1 223 ? -9.517 2.631 19.918 1.00 95.44 223 VAL A CA 1
ATOM 1839 C C . VAL A 1 223 ? -9.421 1.110 19.889 1.00 95.44 223 VAL A C 1
ATOM 1841 O O . VAL A 1 223 ? -9.650 0.519 18.848 1.00 95.44 223 VAL A O 1
ATOM 1844 N N . TYR A 1 224 ? -9.170 0.474 21.034 1.00 95.00 224 TYR A N 1
ATOM 1845 C CA . TYR A 1 224 ? -9.067 -0.981 21.147 1.00 95.00 224 TYR A CA 1
ATOM 1846 C C . TYR A 1 224 ? -10.364 -1.729 20.837 1.00 95.00 224 TYR A C 1
ATOM 1848 O O . TYR A 1 224 ? -10.296 -2.822 20.280 1.00 95.00 224 TYR A O 1
ATOM 1856 N N . ASP A 1 225 ? -11.517 -1.177 21.221 1.00 95.31 225 ASP A N 1
ATOM 1857 C CA . ASP A 1 225 ? -12.807 -1.819 20.951 1.00 95.31 225 ASP A CA 1
ATOM 1858 C C . ASP A 1 225 ? -13.214 -1.611 19.492 1.00 95.31 225 ASP A C 1
ATOM 1860 O O . ASP A 1 225 ? -13.704 -2.537 18.852 1.00 95.31 225 ASP A O 1
ATOM 1864 N N . ILE A 1 226 ? -12.945 -0.421 18.941 1.00 95.69 226 ILE A N 1
ATOM 1865 C CA . ILE A 1 226 ? -13.201 -0.124 17.526 1.00 95.69 226 ILE A CA 1
ATOM 1866 C C . ILE A 1 226 ? -12.304 -0.978 16.620 1.00 95.69 226 ILE A C 1
ATOM 1868 O O . ILE A 1 226 ? -12.791 -1.500 15.623 1.00 95.69 226 ILE A O 1
ATOM 1872 N N . ASP A 1 227 ? -11.038 -1.190 16.997 1.00 94.81 227 ASP A N 1
ATOM 1873 C CA . ASP A 1 227 ? -10.080 -2.003 16.232 1.00 94.81 227 ASP A CA 1
ATOM 1874 C C . ASP A 1 227 ? -10.551 -3.444 16.011 1.00 94.81 227 ASP A C 1
ATOM 1876 O O . ASP A 1 227 ? -10.179 -4.073 15.029 1.00 94.81 227 ASP A O 1
ATOM 1880 N N . LYS A 1 228 ? -11.388 -3.959 16.916 1.00 93.69 228 LYS A N 1
ATOM 1881 C CA . LYS A 1 228 ? -11.933 -5.319 16.855 1.00 93.69 228 LYS A CA 1
ATOM 1882 C C . LYS A 1 228 ? -13.292 -5.412 16.172 1.00 93.69 228 LYS A C 1
ATOM 1884 O O . LYS A 1 228 ? -13.813 -6.510 16.008 1.00 93.69 228 LYS A O 1
ATOM 1889 N N . ASN A 1 229 ? -13.891 -4.278 15.813 1.00 94.25 229 ASN A N 1
ATOM 1890 C CA . ASN A 1 229 ? -15.282 -4.196 15.373 1.00 94.25 229 ASN A CA 1
ATOM 1891 C C . ASN A 1 229 ? -15.411 -3.853 13.880 1.00 94.25 229 ASN A C 1
ATOM 1893 O O . ASN A 1 229 ? -16.288 -3.090 13.473 1.00 94.25 229 ASN A O 1
ATOM 1897 N N . PHE A 1 230 ? -14.519 -4.401 13.055 1.00 94.25 230 PHE A N 1
ATOM 1898 C CA . PHE A 1 230 ? -14.643 -4.322 11.602 1.00 94.25 230 PHE A CA 1
ATOM 1899 C C . PHE A 1 230 ? -15.718 -5.284 11.107 1.00 94.25 230 PHE A C 1
ATOM 1901 O O . PHE A 1 230 ? -15.690 -6.474 11.406 1.00 94.25 230 PHE A O 1
ATOM 1908 N N . SER A 1 231 ? -16.650 -4.773 10.305 1.00 94.50 231 SER A N 1
ATOM 1909 C CA . SER A 1 231 ? -17.667 -5.597 9.640 1.00 94.50 231 SER A CA 1
ATOM 1910 C C . SER A 1 231 ? -17.129 -6.281 8.382 1.00 94.50 231 SER A C 1
ATOM 1912 O O . SER A 1 231 ? -17.653 -7.312 7.972 1.00 94.50 231 SER A O 1
ATOM 1914 N N . LEU A 1 232 ? -16.100 -5.699 7.761 1.00 93.94 232 LEU A N 1
ATOM 1915 C CA . LEU A 1 232 ? -15.444 -6.218 6.565 1.00 93.94 232 LEU A CA 1
ATOM 1916 C C . LEU A 1 232 ? -14.000 -5.712 6.504 1.00 93.94 232 LEU A C 1
ATOM 1918 O O . LEU A 1 232 ? -13.751 -4.537 6.770 1.00 93.94 232 LEU A O 1
ATOM 1922 N N . VAL A 1 233 ? -13.067 -6.565 6.093 1.00 92.56 233 VAL A N 1
ATOM 1923 C CA . VAL A 1 233 ? -11.699 -6.191 5.726 1.00 92.56 233 VAL A CA 1
ATOM 1924 C C . VAL A 1 233 ? -11.422 -6.642 4.305 1.00 92.56 233 VAL A C 1
ATOM 1926 O O . VAL A 1 233 ? -11.592 -7.806 3.960 1.00 92.56 233 VAL A O 1
ATOM 1929 N N . ILE A 1 234 ? -10.983 -5.699 3.487 1.00 91.00 234 ILE A N 1
ATOM 1930 C CA . ILE A 1 234 ? -10.678 -5.887 2.080 1.00 91.00 234 ILE A CA 1
ATOM 1931 C C . ILE A 1 234 ? -9.158 -5.888 1.922 1.00 91.00 234 ILE A C 1
ATOM 1933 O O . ILE A 1 234 ? -8.498 -4.895 2.230 1.00 91.00 234 ILE A O 1
ATOM 1937 N N . LEU A 1 235 ? -8.609 -6.995 1.437 1.00 88.31 235 LEU A N 1
ATOM 1938 C CA . LEU A 1 235 ? -7.184 -7.176 1.182 1.00 88.31 235 LEU A CA 1
ATOM 1939 C C . LEU A 1 235 ? -6.897 -6.995 -0.305 1.00 88.31 235 LEU A C 1
ATOM 1941 O O . LEU A 1 235 ? -7.448 -7.726 -1.125 1.00 88.31 235 LEU A O 1
ATOM 1945 N N . GLY A 1 236 ? -6.005 -6.068 -0.649 1.00 86.12 236 GLY A N 1
ATOM 1946 C CA . GLY A 1 236 ? -5.481 -5.866 -1.999 1.00 86.12 236 GLY A CA 1
ATOM 1947 C C . GLY A 1 236 ? -4.511 -6.973 -2.412 1.00 86.12 236 GLY A C 1
ATOM 1948 O O . GLY A 1 236 ? -3.329 -6.714 -2.623 1.00 86.12 236 GLY A O 1
ATOM 1949 N N . ASN A 1 237 ? -4.991 -8.213 -2.494 1.00 81.62 237 ASN A N 1
ATOM 1950 C CA . ASN A 1 237 ? -4.190 -9.392 -2.798 1.00 81.62 237 ASN A CA 1
ATOM 1951 C C . ASN A 1 237 ? -4.898 -10.312 -3.800 1.00 81.62 237 ASN A C 1
ATOM 1953 O O . ASN A 1 237 ? -6.112 -10.253 -3.982 1.00 81.62 237 ASN A O 1
ATOM 1957 N N . ASN A 1 238 ? -4.129 -11.191 -4.438 1.00 82.12 238 ASN A N 1
ATOM 1958 C CA . ASN A 1 238 ? -4.650 -12.231 -5.312 1.00 82.12 238 ASN A CA 1
ATOM 1959 C C . ASN A 1 238 ? -4.279 -13.608 -4.748 1.00 82.12 238 ASN A C 1
ATOM 1961 O O . ASN A 1 238 ? -3.096 -13.919 -4.617 1.00 82.12 238 ASN A O 1
ATOM 1965 N N . HIS A 1 239 ? -5.283 -14.439 -4.470 1.00 80.94 239 HIS A N 1
ATOM 1966 C CA . HIS A 1 239 ? -5.102 -15.794 -3.944 1.00 80.94 239 HIS A CA 1
ATOM 1967 C C . HIS A 1 239 ? -4.248 -16.701 -4.848 1.00 80.94 239 HIS A C 1
ATOM 1969 O O . HIS A 1 239 ? -3.650 -17.649 -4.353 1.00 80.94 239 HIS A O 1
ATOM 1975 N N . VAL A 1 240 ? -4.159 -16.414 -6.154 1.00 84.12 240 VAL A N 1
ATOM 1976 C CA . VAL A 1 240 ? -3.313 -17.151 -7.111 1.00 84.12 240 VAL A CA 1
ATOM 1977 C C . VAL A 1 240 ? -1.830 -16.822 -6.927 1.00 84.12 240 VAL A C 1
ATOM 1979 O O . VAL A 1 240 ? -0.980 -17.684 -7.132 1.00 84.12 240 VAL A O 1
ATOM 1982 N N . PHE A 1 241 ? -1.510 -15.580 -6.553 1.00 80.25 241 PHE A N 1
ATOM 1983 C CA . PHE A 1 241 ? -0.129 -15.117 -6.357 1.00 80.25 241 PHE A CA 1
ATOM 1984 C C . PHE A 1 241 ? 0.313 -15.152 -4.887 1.00 80.25 241 PHE A C 1
ATOM 1986 O O . PHE A 1 241 ? 1.494 -14.969 -4.598 1.00 80.25 241 PHE A O 1
ATOM 1993 N N . GLY A 1 242 ? -0.628 -15.349 -3.963 1.00 78.12 242 GLY A N 1
ATOM 1994 C CA . GLY A 1 242 ? -0.372 -15.466 -2.534 1.00 78.12 242 GLY A CA 1
ATOM 1995 C C . GLY A 1 242 ? -0.170 -16.907 -2.070 1.00 78.12 242 GLY A C 1
ATOM 1996 O O . GLY A 1 242 ? -0.349 -17.868 -2.814 1.00 78.12 242 GLY A O 1
ATOM 1997 N N . TYR A 1 243 ? 0.170 -17.048 -0.791 1.00 80.88 243 TYR A N 1
ATOM 1998 C CA . TYR A 1 243 ? 0.256 -18.347 -0.130 1.00 80.88 243 TYR A CA 1
ATOM 1999 C C . TYR A 1 243 ? -1.109 -18.777 0.428 1.00 80.88 243 TYR A C 1
ATOM 2001 O O . TYR A 1 243 ? -1.900 -17.913 0.828 1.00 80.88 243 TYR A O 1
ATOM 2009 N N . PRO A 1 244 ? -1.393 -20.093 0.503 1.00 81.62 244 PRO A N 1
ATOM 2010 C CA . PRO A 1 244 ? -2.597 -20.598 1.149 1.00 81.62 244 PRO A CA 1
ATOM 2011 C C . PRO A 1 244 ? -2.670 -20.134 2.605 1.00 81.62 244 PRO A C 1
ATOM 2013 O O . PRO A 1 244 ? -1.773 -20.407 3.401 1.00 81.62 244 PRO A O 1
ATOM 2016 N N . LYS A 1 245 ? -3.754 -19.448 2.961 1.00 83.62 245 LYS A N 1
ATOM 2017 C CA . LYS A 1 245 ? -3.994 -18.945 4.317 1.00 83.62 245 LYS A CA 1
ATOM 2018 C C . LYS A 1 245 ? -5.479 -19.016 4.662 1.00 83.62 245 LYS A C 1
ATOM 2020 O O . LYS A 1 245 ? -6.319 -18.854 3.774 1.00 83.62 245 LYS A O 1
ATOM 2025 N N . PRO A 1 246 ? -5.819 -19.261 5.934 1.00 88.31 246 PRO A N 1
ATOM 2026 C CA . PRO A 1 246 ? -7.200 -19.218 6.378 1.00 88.31 246 PRO A CA 1
ATOM 2027 C C . PRO A 1 246 ? -7.695 -17.767 6.381 1.00 88.31 246 PRO A C 1
ATOM 2029 O O . PRO A 1 246 ? -7.072 -16.889 6.978 1.00 88.31 246 PRO A O 1
ATOM 2032 N N . LEU A 1 247 ? -8.829 -17.529 5.725 1.00 91.31 247 LEU A N 1
ATOM 2033 C CA . LEU A 1 247 ? -9.531 -16.251 5.758 1.00 91.31 247 LEU A CA 1
ATOM 2034 C C . LEU A 1 247 ? -10.912 -16.453 6.376 1.00 91.31 247 LEU A C 1
ATOM 2036 O O . LEU A 1 247 ? -11.655 -17.357 5.986 1.00 91.31 247 LEU A O 1
ATOM 2040 N N . LEU A 1 248 ? -11.248 -15.623 7.357 1.00 94.25 248 LEU A N 1
ATOM 2041 C CA . LEU A 1 248 ? -12.592 -15.557 7.913 1.00 94.25 248 LEU A CA 1
ATOM 2042 C C . LEU A 1 248 ? -13.559 -14.922 6.899 1.00 94.25 248 LEU A C 1
ATOM 2044 O O . LEU A 1 248 ? -13.127 -14.136 6.060 1.00 94.25 248 LEU A O 1
ATOM 2048 N N . PRO A 1 249 ? -14.875 -15.199 6.979 1.00 93.50 249 PRO A N 1
ATOM 2049 C CA . PRO A 1 249 ? -15.844 -14.715 5.989 1.00 93.50 249 PRO A CA 1
ATOM 2050 C C . PRO A 1 249 ? -15.893 -13.189 5.815 1.00 93.50 249 PRO A C 1
ATOM 2052 O O . PRO A 1 249 ? -16.277 -12.705 4.754 1.00 93.50 249 PRO A O 1
ATOM 2055 N N . HIS A 1 250 ? -15.518 -12.425 6.846 1.00 93.62 250 HIS A N 1
ATOM 2056 C CA . HIS A 1 250 ? -15.448 -10.961 6.812 1.00 93.62 250 HIS A CA 1
ATOM 2057 C C . HIS A 1 250 ? -14.087 -10.422 6.353 1.00 93.62 250 HIS A C 1
ATOM 2059 O O . HIS A 1 250 ? -13.880 -9.212 6.388 1.00 93.62 250 HIS A O 1
ATOM 2065 N N . VAL A 1 251 ? -13.160 -11.279 5.925 1.00 93.62 251 VAL A N 1
ATOM 2066 C CA . VAL A 1 251 ? -11.875 -10.897 5.331 1.00 93.62 251 VAL A CA 1
ATOM 2067 C C . VAL A 1 251 ? -11.852 -11.394 3.892 1.00 93.62 251 VAL A C 1
ATOM 2069 O O . VAL A 1 251 ? -11.749 -12.591 3.637 1.00 93.62 251 VAL A O 1
ATOM 2072 N N . ILE A 1 252 ? -11.960 -10.470 2.941 1.00 91.81 252 ILE A N 1
ATOM 2073 C CA . ILE A 1 252 ? -12.031 -10.797 1.516 1.00 91.81 252 ILE A CA 1
ATOM 2074 C C . ILE A 1 252 ? -10.789 -10.315 0.783 1.00 91.81 252 ILE A C 1
ATOM 2076 O O . ILE A 1 252 ? -10.278 -9.225 1.038 1.00 91.81 252 ILE A O 1
ATOM 2080 N N . GLU A 1 253 ? -10.322 -11.117 -0.166 1.00 89.69 253 GLU A N 1
ATOM 2081 C CA . GLU A 1 253 ? -9.271 -10.716 -1.094 1.00 89.69 253 GLU A CA 1
ATOM 2082 C C . GLU A 1 253 ? -9.891 -10.155 -2.368 1.00 89.69 253 GLU A C 1
ATOM 2084 O O . GLU A 1 253 ? -10.756 -10.769 -2.993 1.00 89.69 253 GLU A O 1
ATOM 2089 N N . VAL A 1 254 ? -9.424 -8.974 -2.751 1.00 88.06 254 VAL A N 1
ATOM 2090 C CA . VAL A 1 254 ? -9.759 -8.326 -4.010 1.00 88.06 254 VAL A CA 1
ATOM 2091 C C . VAL A 1 254 ? -8.463 -7.988 -4.725 1.00 88.06 254 VAL A C 1
ATOM 2093 O O . VAL A 1 254 ? -7.525 -7.436 -4.153 1.00 88.06 254 VAL A O 1
ATOM 2096 N N . HIS A 1 255 ? -8.420 -8.284 -6.012 1.00 84.06 255 HIS A N 1
ATOM 2097 C CA . HIS A 1 255 ? -7.317 -7.888 -6.870 1.00 84.06 255 HIS A CA 1
ATOM 2098 C C . HIS A 1 255 ? -7.852 -7.035 -8.012 1.00 84.06 255 HIS A C 1
ATOM 2100 O O . HIS A 1 255 ? -9.050 -7.011 -8.286 1.00 84.06 255 HIS A O 1
ATOM 2106 N N . SER A 1 256 ? -6.955 -6.317 -8.684 1.00 78.50 256 SER A N 1
ATOM 2107 C CA . SER A 1 256 ? -7.282 -5.589 -9.915 1.00 78.50 256 SER A CA 1
ATOM 2108 C C . SER A 1 256 ? -8.370 -4.510 -9.796 1.00 78.50 256 SER A C 1
ATOM 2110 O O . SER A 1 256 ? -8.822 -4.022 -10.823 1.00 78.50 256 SER A O 1
ATOM 2112 N N . LEU A 1 257 ? -8.735 -4.054 -8.586 1.00 78.19 257 LEU A N 1
ATOM 2113 C CA . LEU A 1 257 ? -9.715 -2.965 -8.398 1.00 78.19 257 LEU A CA 1
ATOM 2114 C C . LEU A 1 257 ? -9.323 -1.656 -9.093 1.00 78.19 257 LEU A C 1
ATOM 2116 O O . LEU A 1 257 ? -10.168 -0.808 -9.354 1.00 78.19 257 LEU A O 1
ATOM 2120 N N . HIS A 1 258 ? -8.030 -1.474 -9.350 1.00 76.25 258 HIS A N 1
ATOM 2121 C CA . HIS A 1 258 ? -7.513 -0.297 -10.025 1.00 76.25 258 HIS A CA 1
ATOM 2122 C C . HIS A 1 258 ? -7.661 -0.375 -11.548 1.00 76.25 258 HIS A C 1
ATOM 2124 O O . HIS A 1 258 ? -7.562 0.668 -12.184 1.00 76.25 258 HIS A O 1
ATOM 2130 N N . ILE A 1 259 ? -7.847 -1.563 -12.141 1.00 78.88 259 ILE A N 1
ATOM 2131 C CA . ILE A 1 259 ? -7.899 -1.736 -13.598 1.00 78.88 259 ILE A CA 1
ATOM 2132 C C . ILE A 1 259 ? -9.201 -1.131 -14.124 1.00 78.88 259 ILE A C 1
ATOM 2134 O O . ILE A 1 259 ? -10.289 -1.589 -13.786 1.00 78.88 259 ILE A O 1
ATOM 2138 N N . SER A 1 260 ? -9.078 -0.105 -14.962 1.00 78.06 260 SER A N 1
ATOM 2139 C CA . SER A 1 260 ? -10.204 0.494 -15.671 1.00 78.06 260 SER A CA 1
ATOM 2140 C C . SER A 1 260 ? -10.535 -0.321 -16.919 1.00 78.06 260 SER A C 1
ATOM 2142 O O . SER A 1 260 ? -9.638 -0.645 -17.698 1.00 78.06 260 SER A O 1
ATOM 2144 N N . GLU A 1 261 ? -11.822 -0.591 -17.154 1.00 77.19 261 GLU A N 1
ATOM 2145 C CA . GLU A 1 261 ? -12.302 -1.194 -18.409 1.00 77.19 261 GLU A CA 1
ATOM 2146 C C . GLU A 1 261 ? -11.999 -0.305 -19.621 1.00 77.19 261 GLU A C 1
ATOM 2148 O O . GLU A 1 261 ? -11.745 -0.796 -20.718 1.00 77.19 261 GLU A O 1
ATOM 2153 N N . ASN A 1 262 ? -11.985 1.014 -19.412 1.00 79.31 262 ASN A N 1
ATOM 2154 C CA . ASN A 1 262 ? -11.573 1.985 -20.411 1.00 79.31 262 ASN A CA 1
ATOM 2155 C C . ASN A 1 262 ? -10.414 2.818 -19.845 1.00 79.31 262 ASN A C 1
ATOM 2157 O O . ASN A 1 262 ? -10.651 3.812 -19.149 1.00 79.31 262 ASN A O 1
ATOM 2161 N N . PRO A 1 263 ? -9.151 2.425 -20.091 1.00 74.44 263 PRO A N 1
ATOM 2162 C CA . PRO A 1 263 ? -7.986 3.143 -19.578 1.00 74.44 263 PRO A CA 1
ATOM 2163 C C . PRO A 1 263 ? -7.746 4.492 -20.282 1.00 74.44 263 PRO A C 1
ATOM 2165 O O . PRO A 1 263 ? -6.785 5.189 -19.951 1.00 74.44 263 PRO A O 1
ATOM 2168 N N . GLY A 1 264 ? -8.618 4.873 -21.224 1.00 78.44 264 GLY A N 1
ATOM 2169 C CA . GLY A 1 264 ? -8.486 6.061 -22.056 1.00 78.44 264 GLY A CA 1
ATOM 2170 C C . GLY A 1 264 ? -7.550 5.844 -23.245 1.00 78.44 264 GLY A C 1
ATOM 2171 O O . GLY A 1 264 ? -6.902 4.806 -23.385 1.00 78.44 264 GLY A O 1
ATOM 2172 N N . SER A 1 265 ? -7.484 6.843 -24.123 1.00 83.19 265 SER A N 1
ATOM 2173 C CA . SER A 1 265 ? -6.550 6.859 -25.248 1.00 83.19 265 SER A CA 1
ATOM 2174 C C . SER A 1 265 ? -5.181 7.381 -24.817 1.00 83.19 265 SER A C 1
ATOM 2176 O O . SER A 1 265 ? -5.073 8.287 -23.986 1.00 83.19 265 SER A O 1
ATOM 2178 N N . LEU A 1 266 ? -4.121 6.844 -25.421 1.00 87.44 266 LEU A N 1
ATOM 2179 C CA . LEU A 1 266 ? -2.792 7.432 -25.289 1.00 87.44 266 LEU A CA 1
ATOM 2180 C C . LEU A 1 266 ? -2.723 8.770 -26.041 1.00 87.44 266 LEU A C 1
ATOM 2182 O O . LEU A 1 266 ? -3.379 8.910 -27.074 1.00 87.44 266 LEU A O 1
ATOM 2186 N N . PRO A 1 267 ? -1.914 9.733 -25.562 1.00 89.75 267 PRO A N 1
ATOM 2187 C CA . PRO A 1 267 ? -1.520 10.884 -26.368 1.00 89.75 267 PRO A CA 1
ATOM 2188 C C . PRO A 1 267 ? -0.952 10.432 -27.716 1.00 89.75 267 PRO A C 1
ATOM 2190 O O . PRO A 1 267 ? -0.221 9.440 -27.764 1.00 89.75 267 PRO A O 1
ATOM 2193 N N . GLU A 1 268 ? -1.283 11.148 -28.789 1.00 89.88 268 GLU A N 1
ATOM 2194 C CA . GLU A 1 268 ? -0.926 10.786 -30.169 1.00 89.88 268 GLU A CA 1
ATOM 2195 C C . GLU A 1 268 ? 0.582 10.559 -30.331 1.00 89.88 268 GLU A C 1
ATOM 2197 O O . GLU A 1 268 ? 1.009 9.519 -30.822 1.00 89.88 268 GLU A O 1
ATOM 2202 N N . ASP A 1 269 ? 1.400 11.448 -29.769 1.00 91.56 269 ASP A N 1
ATOM 2203 C CA . ASP A 1 269 ? 2.858 11.373 -29.833 1.00 91.56 269 ASP A CA 1
ATOM 2204 C C . ASP A 1 269 ? 3.439 10.127 -29.132 1.00 91.56 269 ASP A C 1
ATOM 2206 O O . ASP A 1 269 ? 4.507 9.626 -29.503 1.00 91.56 269 ASP A O 1
ATOM 2210 N N . ILE A 1 270 ? 2.785 9.638 -28.075 1.00 92.31 270 ILE A N 1
ATOM 2211 C CA . ILE A 1 270 ? 3.155 8.398 -27.378 1.00 92.31 270 ILE A CA 1
ATOM 2212 C C . ILE A 1 270 ? 2.616 7.197 -28.154 1.00 92.31 270 ILE A C 1
ATOM 2214 O O . ILE A 1 270 ? 3.320 6.197 -28.290 1.00 92.31 270 ILE A O 1
ATOM 2218 N N . GLY A 1 271 ? 1.396 7.311 -28.681 1.00 91.31 271 GLY A N 1
ATOM 2219 C CA . GLY A 1 271 ? 0.770 6.327 -29.554 1.00 91.31 271 GLY A CA 1
ATOM 2220 C C . GLY A 1 271 ? 1.678 5.976 -30.726 1.00 91.31 271 GLY A C 1
ATOM 2221 O O . GLY A 1 271 ? 2.140 4.838 -30.794 1.00 91.31 271 GLY A O 1
ATOM 2222 N N . GLU A 1 272 ? 2.029 6.971 -31.541 1.00 92.56 272 GLU A N 1
ATOM 2223 C CA . GLU A 1 272 ? 2.906 6.843 -32.710 1.00 92.56 272 GLU A CA 1
ATOM 2224 C C . GLU A 1 272 ? 4.302 6.329 -32.354 1.00 92.56 272 GLU A C 1
ATOM 2226 O O . GLU A 1 272 ? 4.900 5.541 -33.094 1.00 92.56 272 GLU A O 1
ATOM 2231 N N . PHE A 1 273 ? 4.857 6.767 -31.220 1.00 92.94 273 PHE A N 1
ATOM 2232 C CA . PHE A 1 273 ? 6.157 6.278 -30.773 1.00 92.94 273 PHE A CA 1
ATOM 2233 C C . PHE A 1 273 ? 6.124 4.767 -30.520 1.00 92.94 273 PHE A C 1
ATOM 2235 O O . PHE A 1 273 ? 7.069 4.075 -30.898 1.00 92.94 273 PHE A O 1
ATO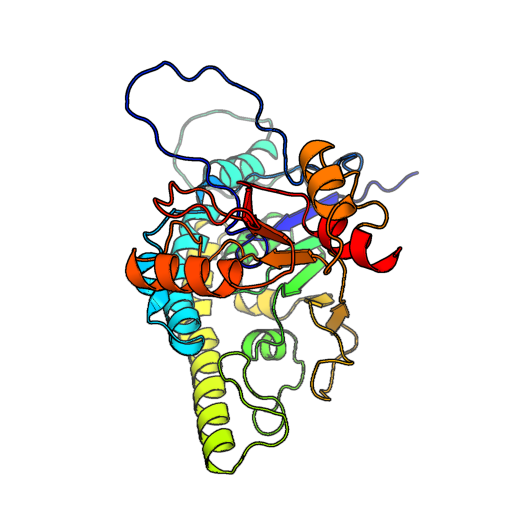M 2242 N N . LEU A 1 274 ? 5.049 4.261 -29.916 1.00 92.38 274 LEU A N 1
ATOM 2243 C CA . LEU A 1 274 ? 4.870 2.835 -29.656 1.00 92.38 274 LEU A CA 1
ATOM 2244 C C . LEU A 1 274 ? 4.466 2.057 -30.919 1.00 92.38 274 LEU A C 1
ATOM 2246 O O . LEU A 1 274 ? 4.965 0.956 -31.113 1.00 92.38 274 LEU A O 1
ATOM 2250 N N . ASP A 1 275 ? 3.638 2.627 -31.798 1.00 90.81 275 ASP A N 1
ATOM 2251 C CA . ASP A 1 275 ? 3.183 1.961 -33.034 1.00 90.81 275 ASP A CA 1
ATOM 2252 C C . ASP A 1 275 ? 4.324 1.720 -34.027 1.00 90.81 275 ASP A C 1
ATOM 2254 O O . ASP A 1 275 ? 4.351 0.725 -34.744 1.00 90.81 275 ASP A O 1
ATOM 2258 N N . ASN A 1 276 ? 5.326 2.599 -34.030 1.00 91.06 276 ASN A N 1
ATOM 2259 C CA . ASN A 1 276 ? 6.504 2.471 -34.885 1.00 91.06 276 ASN A CA 1
ATOM 2260 C C . ASN A 1 276 ? 7.640 1.630 -34.247 1.00 91.06 276 ASN A C 1
ATOM 2262 O O . ASN A 1 276 ? 8.790 1.689 -34.697 1.00 91.06 276 ASN A O 1
ATOM 2266 N N . ALA A 1 277 ? 7.364 0.881 -33.173 1.00 91.75 277 ALA A N 1
ATOM 2267 C CA . ALA A 1 277 ? 8.342 0.054 -32.463 1.00 91.75 277 ALA A CA 1
ATOM 2268 C C . ALA A 1 277 ? 8.514 -1.336 -33.113 1.00 91.75 277 ALA A C 1
ATOM 2270 O O . ALA A 1 277 ? 8.006 -2.332 -32.606 1.00 91.75 277 ALA A O 1
ATOM 2271 N N . GLN A 1 278 ? 9.254 -1.415 -34.226 1.00 91.75 278 GLN A N 1
ATOM 2272 C CA . GLN A 1 278 ? 9.423 -2.662 -35.000 1.00 91.75 278 GLN A CA 1
ATOM 2273 C C . GLN A 1 278 ? 10.017 -3.832 -34.196 1.00 91.75 278 GLN A C 1
ATOM 2275 O O . GLN A 1 278 ? 9.584 -4.967 -34.354 1.00 91.75 278 GLN A O 1
ATOM 2280 N N . ASP A 1 279 ? 10.975 -3.555 -33.309 1.00 93.06 279 ASP A N 1
ATOM 2281 C CA . ASP A 1 279 ? 11.615 -4.563 -32.449 1.00 93.06 279 ASP A CA 1
ATOM 2282 C C . ASP A 1 279 ? 10.881 -4.773 -31.104 1.00 93.06 279 ASP A C 1
ATOM 2284 O O . ASP A 1 279 ? 11.395 -5.448 -30.205 1.00 93.06 279 ASP A O 1
ATOM 2288 N N . GLY A 1 280 ? 9.691 -4.182 -30.947 1.00 92.88 280 GLY A N 1
ATOM 2289 C CA . GLY A 1 280 ? 8.909 -4.156 -29.712 1.00 92.88 280 GLY A CA 1
ATOM 2290 C C . GLY A 1 280 ? 9.163 -2.920 -28.843 1.00 92.88 280 GLY A C 1
ATOM 2291 O O . GLY A 1 280 ? 10.068 -2.114 -29.092 1.00 92.88 280 GLY A O 1
ATOM 2292 N N . ALA A 1 281 ? 8.345 -2.769 -27.799 1.00 93.94 281 ALA A N 1
ATOM 2293 C CA . ALA A 1 281 ? 8.380 -1.626 -26.892 1.00 93.94 281 ALA A CA 1
ATOM 2294 C C . ALA A 1 281 ? 8.584 -2.040 -25.427 1.00 93.94 281 ALA A C 1
ATOM 2296 O O . ALA A 1 281 ? 8.101 -3.078 -24.980 1.00 93.94 281 ALA A O 1
ATOM 2297 N N . ILE A 1 282 ? 9.271 -1.191 -24.665 1.00 95.00 282 ILE A N 1
ATOM 2298 C CA . ILE A 1 282 ? 9.498 -1.334 -23.224 1.00 95.00 282 ILE A CA 1
ATOM 2299 C C . ILE A 1 282 ? 8.913 -0.109 -22.530 1.00 95.00 282 ILE A C 1
ATOM 2301 O O . ILE A 1 282 ? 9.298 1.018 -22.831 1.00 95.00 282 ILE A O 1
ATOM 2305 N N . TYR A 1 283 ? 8.021 -0.314 -21.564 1.00 93.94 283 TYR A N 1
ATOM 2306 C CA . TYR A 1 283 ? 7.620 0.739 -20.634 1.00 93.94 283 TYR A CA 1
ATOM 2307 C C . TYR A 1 283 ? 8.453 0.634 -19.356 1.00 93.94 283 TYR A C 1
ATOM 2309 O O . TYR A 1 283 ? 8.423 -0.390 -18.676 1.00 93.94 283 TYR A O 1
ATOM 2317 N N . PHE A 1 284 ? 9.198 1.690 -19.026 1.00 92.94 284 PHE A N 1
ATOM 2318 C CA . PHE A 1 284 ? 10.060 1.732 -17.849 1.00 92.94 284 PHE A CA 1
ATOM 2319 C C . PHE A 1 284 ? 9.611 2.813 -16.860 1.00 92.94 284 PHE A C 1
ATOM 2321 O O . PHE A 1 284 ? 9.518 4.002 -17.181 1.00 92.94 284 PHE A O 1
ATOM 2328 N N . SER A 1 285 ? 9.352 2.392 -15.623 1.00 87.25 285 SER A N 1
ATOM 2329 C CA . SER A 1 285 ? 8.975 3.257 -14.509 1.00 87.25 285 SER A CA 1
ATOM 2330 C C . SER A 1 285 ? 9.464 2.664 -13.189 1.00 87.25 285 SER A C 1
ATOM 2332 O O . SER A 1 285 ? 9.272 1.478 -12.943 1.00 87.25 285 SER A O 1
ATOM 2334 N N . LEU A 1 286 ? 10.037 3.494 -12.312 1.00 80.56 286 LEU A N 1
ATOM 2335 C CA . LEU A 1 286 ? 10.355 3.126 -10.921 1.00 80.56 286 LEU A CA 1
ATOM 2336 C C . LEU A 1 286 ? 9.189 3.417 -9.954 1.00 80.56 286 LEU A C 1
ATOM 2338 O O . LEU A 1 286 ? 9.344 3.392 -8.734 1.00 80.56 286 LEU A O 1
ATOM 2342 N N . GLY A 1 287 ? 8.004 3.695 -10.504 1.00 71.44 287 GLY A N 1
ATOM 2343 C CA . GLY A 1 287 ? 6.820 4.059 -9.742 1.00 71.44 287 GLY A CA 1
ATOM 2344 C C . GLY A 1 287 ? 6.819 5.531 -9.333 1.00 71.44 287 GLY A C 1
ATOM 2345 O O . GLY A 1 287 ? 7.234 6.418 -10.085 1.00 71.44 287 GLY A O 1
ATOM 2346 N N . SER A 1 288 ? 6.238 5.810 -8.171 1.00 63.75 288 SER A N 1
ATOM 2347 C CA . SER A 1 288 ? 6.147 7.152 -7.586 1.00 63.75 288 SER A CA 1
ATOM 2348 C C . SER A 1 288 ? 7.068 7.364 -6.391 1.00 63.75 288 SER A C 1
ATOM 2350 O O . SER A 1 288 ? 7.467 8.495 -6.136 1.00 63.75 288 SER A O 1
ATOM 2352 N N . ASN A 1 289 ? 7.397 6.287 -5.672 1.00 56.28 289 ASN A N 1
ATOM 2353 C CA . ASN A 1 289 ? 8.155 6.349 -4.419 1.00 56.28 289 ASN A CA 1
ATOM 2354 C C . ASN A 1 289 ? 9.636 6.646 -4.669 1.00 56.28 289 ASN A C 1
ATOM 2356 O O . ASN A 1 289 ? 10.261 7.383 -3.911 1.00 56.28 289 ASN A O 1
ATOM 2360 N N . LEU A 1 290 ? 10.172 6.086 -5.754 1.00 66.31 290 LEU A N 1
ATOM 2361 C CA . LEU A 1 290 ? 11.494 6.388 -6.271 1.00 66.31 290 LEU A CA 1
ATOM 2362 C C . LEU A 1 290 ? 11.313 6.991 -7.658 1.00 66.31 290 LEU A C 1
ATOM 2364 O O . LEU A 1 290 ? 10.927 6.299 -8.600 1.00 66.31 290 LEU A O 1
ATOM 2368 N N . GLN A 1 291 ? 11.556 8.290 -7.777 1.00 69.50 291 GLN A N 1
ATOM 2369 C CA . GLN A 1 291 ? 11.549 8.937 -9.082 1.00 69.50 291 GLN A CA 1
ATOM 2370 C C . GLN A 1 291 ? 12.937 8.793 -9.719 1.00 69.50 291 GLN A C 1
ATOM 2372 O O . GLN A 1 291 ? 13.943 8.617 -9.034 1.00 69.50 291 GLN A O 1
ATOM 2377 N N . THR A 1 292 ? 13.006 8.757 -11.045 1.00 72.25 292 THR A N 1
ATOM 2378 C CA . THR A 1 292 ? 14.254 8.451 -11.769 1.00 72.25 292 THR A CA 1
ATOM 2379 C C . THR A 1 292 ? 15.205 9.650 -11.831 1.00 72.25 292 THR A C 1
ATOM 2381 O O . THR A 1 292 ? 16.413 9.465 -11.901 1.00 72.25 292 THR A O 1
ATOM 2384 N N . ASP A 1 293 ? 14.684 10.872 -11.740 1.00 74.62 293 ASP A N 1
ATOM 2385 C CA . ASP A 1 293 ? 15.423 12.115 -11.441 1.00 74.62 293 ASP A CA 1
ATOM 2386 C C . ASP A 1 293 ? 15.985 12.123 -10.005 1.00 74.62 293 ASP A C 1
ATOM 2388 O O . ASP A 1 293 ? 17.040 12.686 -9.730 1.00 74.62 293 ASP A O 1
ATOM 2392 N N . GLN A 1 294 ? 15.310 11.379 -9.127 1.00 73.56 294 GLN A N 1
ATOM 2393 C CA . GLN A 1 294 ? 15.724 10.845 -7.835 1.00 73.56 294 GLN A CA 1
ATOM 2394 C C . GLN A 1 294 ? 17.050 10.081 -7.833 1.00 73.56 294 GLN A C 1
ATOM 2396 O O . GLN A 1 294 ? 17.495 9.704 -6.756 1.00 73.56 294 GLN A O 1
ATOM 2401 N N . LEU A 1 295 ? 17.680 9.748 -8.966 1.00 76.88 295 LEU A N 1
ATOM 2402 C CA . LEU A 1 295 ? 18.873 8.885 -9.025 1.00 76.88 295 LEU A CA 1
ATOM 2403 C C . LEU A 1 295 ? 20.177 9.683 -9.177 1.00 76.88 295 LEU A C 1
ATOM 2405 O O . LEU A 1 295 ? 20.186 10.732 -9.813 1.00 76.88 295 LEU A O 1
ATOM 2409 N N . PRO A 1 296 ? 21.310 9.208 -8.618 1.00 80.88 296 PRO A N 1
ATOM 2410 C CA . PRO A 1 296 ? 22.597 9.839 -8.875 1.00 80.88 296 PRO A CA 1
ATOM 2411 C C . PRO A 1 296 ? 22.975 9.675 -10.353 1.00 80.88 296 PRO A C 1
ATOM 2413 O O . PRO A 1 296 ? 22.532 8.734 -11.018 1.00 80.88 296 PRO A O 1
ATOM 2416 N N . ALA A 1 297 ? 23.868 10.538 -10.841 1.00 83.75 297 ALA A N 1
ATOM 2417 C CA . ALA A 1 297 ? 24.291 10.530 -12.242 1.00 83.75 297 ALA A CA 1
ATOM 2418 C C . ALA A 1 297 ? 24.821 9.160 -12.711 1.00 83.75 297 ALA A C 1
ATOM 2420 O O . ALA A 1 297 ? 24.544 8.760 -13.837 1.00 83.75 297 ALA A O 1
ATOM 2421 N N . GLY A 1 298 ? 25.530 8.418 -11.848 1.00 85.81 298 GLY A N 1
ATOM 2422 C CA . GLY A 1 298 ? 26.069 7.088 -12.163 1.00 85.81 298 GLY A CA 1
ATOM 2423 C C . GLY A 1 298 ? 24.986 6.056 -12.521 1.00 85.81 298 GLY A C 1
ATOM 2424 O O . GLY A 1 298 ? 24.960 5.601 -13.663 1.00 85.81 298 GLY A O 1
ATOM 2425 N N . PRO A 1 299 ? 24.068 5.700 -11.599 1.00 85.75 299 PRO A N 1
ATOM 2426 C CA . PRO A 1 299 ? 22.959 4.789 -11.892 1.00 85.75 299 PRO A CA 1
ATOM 2427 C C . PRO A 1 299 ? 22.049 5.258 -13.031 1.00 85.75 299 PRO A C 1
ATOM 2429 O O . PRO A 1 299 ? 21.642 4.437 -13.848 1.00 85.75 299 PRO A O 1
ATOM 2432 N N . LEU A 1 300 ? 21.765 6.563 -13.127 1.00 86.44 300 LEU A N 1
ATOM 2433 C CA . LEU A 1 300 ? 20.976 7.109 -14.236 1.00 86.44 300 LEU A CA 1
ATOM 2434 C C . LEU A 1 300 ? 21.677 6.875 -15.584 1.00 86.44 300 LEU A C 1
ATOM 2436 O O . LEU A 1 300 ? 21.059 6.378 -16.521 1.00 86.44 300 LEU A O 1
ATOM 2440 N N . THR A 1 301 ? 22.984 7.146 -15.656 1.00 88.50 301 THR A N 1
ATOM 2441 C CA . THR A 1 301 ? 23.816 6.887 -16.843 1.00 88.50 301 THR A CA 1
ATOM 2442 C C . THR A 1 301 ? 23.852 5.402 -17.188 1.00 88.50 301 THR A C 1
ATOM 2444 O O . THR A 1 301 ? 23.706 5.039 -18.352 1.00 88.50 301 THR A O 1
ATOM 2447 N N . ALA A 1 302 ? 24.002 4.530 -16.189 1.00 90.19 302 ALA A N 1
ATOM 2448 C CA . ALA A 1 302 ? 23.997 3.086 -16.396 1.00 90.19 302 ALA A CA 1
ATOM 2449 C C . ALA A 1 302 ? 22.660 2.595 -16.977 1.00 90.19 302 ALA A C 1
ATOM 2451 O O . ALA A 1 302 ? 22.665 1.812 -17.924 1.00 90.19 302 ALA A O 1
ATOM 2452 N N . LEU A 1 303 ? 21.528 3.098 -16.468 1.00 91.75 303 LEU A N 1
ATOM 2453 C CA . LEU A 1 303 ? 20.198 2.790 -17.001 1.00 91.75 303 LEU A CA 1
ATOM 2454 C C . LEU A 1 303 ? 20.022 3.312 -18.433 1.00 91.75 303 LEU A C 1
ATOM 2456 O O . LEU A 1 303 ? 19.562 2.558 -19.288 1.00 91.75 303 LEU A O 1
ATOM 2460 N N . CYS A 1 304 ? 20.432 4.553 -18.720 1.00 91.19 304 CYS A N 1
ATOM 2461 C CA . CYS A 1 304 ? 20.403 5.109 -20.076 1.00 91.19 304 CYS A CA 1
ATOM 2462 C C . CYS A 1 304 ? 21.241 4.286 -21.054 1.00 91.19 304 CYS A C 1
ATOM 2464 O O . CYS A 1 304 ? 20.772 3.987 -22.146 1.00 91.19 304 CYS A O 1
ATOM 2466 N N . ASN A 1 305 ? 22.451 3.881 -20.668 1.00 92.44 305 ASN A N 1
ATOM 2467 C CA . ASN A 1 305 ? 23.322 3.080 -21.526 1.00 92.44 305 ASN A CA 1
ATOM 2468 C C . ASN A 1 305 ? 22.751 1.675 -21.751 1.00 92.44 305 ASN A C 1
ATOM 2470 O O . ASN A 1 305 ? 22.734 1.194 -22.881 1.00 92.44 305 ASN A O 1
ATOM 2474 N N . ALA A 1 306 ? 22.251 1.028 -20.695 1.00 94.81 306 ALA A N 1
ATOM 2475 C CA . ALA A 1 306 ? 21.670 -0.306 -20.788 1.00 94.81 306 ALA A CA 1
ATOM 2476 C C . ALA A 1 306 ? 20.411 -0.311 -21.667 1.00 94.81 306 ALA A C 1
ATOM 2478 O O . ALA A 1 306 ? 20.365 -1.033 -22.660 1.00 94.81 306 ALA A O 1
ATOM 2479 N N . LEU A 1 307 ? 19.425 0.537 -21.356 1.00 95.19 307 LEU A N 1
ATOM 2480 C CA . LEU A 1 307 ? 18.179 0.647 -22.125 1.00 95.19 307 LEU A CA 1
ATOM 2481 C C . LEU A 1 307 ? 18.425 1.196 -23.538 1.00 95.19 307 LEU A C 1
ATOM 2483 O O . LEU A 1 307 ? 17.755 0.791 -24.484 1.00 95.19 307 LEU A O 1
ATOM 2487 N N . GLY A 1 308 ? 19.414 2.076 -23.696 1.00 94.88 308 GLY A N 1
ATOM 2488 C CA . GLY A 1 308 ? 19.809 2.653 -24.979 1.00 94.88 308 GLY A CA 1
ATOM 2489 C C . GLY A 1 308 ? 20.513 1.672 -25.915 1.00 94.88 308 GLY A C 1
ATOM 2490 O O . GLY A 1 308 ? 20.512 1.866 -27.125 1.00 94.88 308 GLY A O 1
ATOM 2491 N N . SER A 1 309 ? 21.102 0.602 -25.372 1.00 95.25 309 SER A N 1
ATOM 2492 C CA . SER A 1 309 ? 21.737 -0.456 -26.168 1.00 95.25 309 SER A CA 1
ATOM 2493 C C . SER A 1 309 ? 20.740 -1.451 -26.776 1.00 95.25 309 SER A C 1
ATOM 2495 O O . SER A 1 309 ? 21.118 -2.274 -27.611 1.00 95.25 309 SER A O 1
ATOM 2497 N N . LEU A 1 310 ? 19.472 -1.393 -26.356 1.00 96.31 310 LEU A N 1
ATOM 2498 C CA . LEU A 1 310 ? 18.417 -2.286 -26.824 1.00 96.31 310 LEU A CA 1
ATOM 2499 C C . LEU A 1 310 ? 17.861 -1.829 -28.176 1.00 96.31 310 LEU A C 1
ATOM 2501 O O . LEU A 1 310 ? 17.815 -0.640 -28.480 1.00 96.31 310 LEU A O 1
ATOM 2505 N N . LYS A 1 311 ? 17.380 -2.787 -28.975 1.00 95.81 311 LYS A N 1
ATOM 2506 C CA . LYS A 1 311 ? 16.709 -2.493 -30.252 1.00 95.81 311 LYS A CA 1
ATOM 2507 C C . LYS A 1 311 ? 15.286 -1.964 -30.048 1.00 95.81 311 LYS A C 1
ATOM 2509 O O . LYS A 1 311 ? 14.772 -1.215 -30.871 1.00 95.81 311 LYS A O 1
ATOM 2514 N N . GLN A 1 312 ? 14.664 -2.338 -28.930 1.00 96.38 312 GLN A N 1
ATOM 2515 C CA . GLN A 1 312 ? 13.324 -1.916 -28.543 1.00 96.38 312 GLN A CA 1
ATOM 2516 C C . GLN A 1 312 ? 13.246 -0.404 -28.336 1.00 96.38 312 GLN A C 1
ATOM 2518 O O . GLN A 1 312 ? 14.176 0.231 -27.825 1.00 96.38 312 GLN A O 1
ATOM 2523 N N . ARG A 1 313 ? 12.073 0.156 -28.634 1.00 95.56 313 ARG A N 1
ATOM 2524 C CA . ARG A 1 313 ? 11.723 1.512 -28.209 1.00 95.56 313 ARG A CA 1
ATOM 2525 C C . ARG A 1 313 ? 11.375 1.517 -26.729 1.00 95.56 313 ARG A C 1
ATOM 2527 O O . ARG A 1 313 ? 10.584 0.698 -26.273 1.00 95.56 313 ARG A O 1
ATOM 2534 N N . VAL A 1 314 ? 11.925 2.455 -25.973 1.00 96.06 314 VAL A N 1
ATOM 2535 C CA . VAL A 1 314 ? 11.727 2.539 -24.525 1.00 96.06 314 VAL A CA 1
ATOM 2536 C C . VAL A 1 314 ? 10.946 3.800 -24.189 1.00 96.06 314 VAL A C 1
ATOM 2538 O O . VAL A 1 314 ? 11.426 4.910 -24.395 1.00 96.06 314 VAL A O 1
ATOM 2541 N N . LEU A 1 315 ? 9.744 3.641 -23.644 1.00 94.75 315 LEU A N 1
ATOM 2542 C CA . LEU A 1 315 ? 8.980 4.722 -23.039 1.00 94.75 315 LEU A CA 1
ATOM 2543 C C . LEU A 1 315 ? 9.344 4.807 -21.555 1.00 94.75 315 LEU A C 1
ATOM 2545 O O . LEU A 1 315 ? 8.958 3.945 -20.765 1.00 94.75 315 LEU A O 1
ATOM 2549 N N . TRP A 1 316 ? 10.087 5.838 -21.167 1.00 93.62 316 TRP A N 1
ATOM 2550 C CA . TRP A 1 316 ? 10.619 5.979 -19.814 1.00 93.62 316 TRP A CA 1
ATOM 2551 C C . TRP A 1 316 ? 9.934 7.131 -19.075 1.00 93.62 316 TRP A C 1
ATOM 2553 O O . TRP A 1 316 ? 10.075 8.295 -19.445 1.00 93.62 316 TRP A O 1
ATOM 2563 N N . LYS A 1 317 ? 9.242 6.820 -17.970 1.00 89.31 317 LYS A N 1
ATOM 2564 C CA . LYS A 1 317 ? 8.753 7.831 -17.020 1.00 89.31 317 LYS A CA 1
ATOM 2565 C C . LYS A 1 317 ? 9.909 8.522 -16.265 1.00 89.31 317 LYS A C 1
ATOM 2567 O O . LYS A 1 317 ? 10.493 7.937 -15.344 1.00 89.31 317 LYS A O 1
ATOM 2572 N N . HIS A 1 318 ? 10.225 9.761 -16.633 1.00 84.62 318 HIS A N 1
ATOM 2573 C CA . HIS A 1 318 ? 11.302 10.574 -16.059 1.00 84.62 318 HIS A CA 1
ATOM 2574 C C . HIS A 1 318 ? 10.923 12.060 -16.071 1.00 84.62 318 HIS A C 1
ATOM 2576 O O . HIS A 1 318 ? 10.495 12.572 -17.102 1.00 84.62 318 HIS A O 1
ATOM 2582 N N . ASP A 1 319 ? 11.080 12.741 -14.932 1.00 74.19 319 ASP A N 1
ATOM 2583 C CA . ASP A 1 319 ? 10.755 14.172 -14.756 1.00 74.19 319 ASP A CA 1
ATOM 2584 C C . ASP A 1 319 ? 12.015 15.054 -14.606 1.00 74.19 319 ASP A C 1
ATOM 2586 O O . ASP A 1 319 ? 11.948 16.177 -14.113 1.00 74.19 319 ASP A O 1
ATOM 2590 N N . GLY A 1 320 ? 13.183 14.542 -15.015 1.00 70.25 320 GLY A N 1
ATOM 2591 C CA . GLY A 1 320 ? 14.474 15.221 -14.898 1.00 70.25 320 GLY A CA 1
ATOM 2592 C C . GLY A 1 320 ? 15.133 15.546 -16.240 1.00 70.25 320 GLY A C 1
ATOM 2593 O O . GLY A 1 320 ? 14.739 15.054 -17.299 1.00 70.25 320 GLY A O 1
ATOM 2594 N N . ASN A 1 321 ? 16.184 16.366 -16.177 1.00 68.38 321 ASN A N 1
ATOM 2595 C CA . ASN A 1 321 ? 17.097 16.569 -17.298 1.00 68.38 321 ASN A CA 1
ATOM 2596 C C . ASN A 1 321 ? 18.208 15.516 -17.229 1.00 68.38 321 ASN A C 1
ATOM 2598 O O . ASN A 1 321 ? 19.001 15.500 -16.287 1.00 68.38 321 ASN A O 1
ATOM 2602 N N . THR A 1 322 ? 18.288 14.664 -18.246 1.00 71.69 322 THR A N 1
ATOM 2603 C CA . THR A 1 322 ? 19.423 13.760 -18.461 1.00 71.69 322 THR A CA 1
ATOM 2604 C C . THR A 1 322 ? 20.369 14.373 -19.488 1.00 71.69 322 THR A C 1
ATOM 2606 O O . THR A 1 322 ? 19.926 14.993 -20.444 1.00 71.69 322 THR A O 1
ATOM 2609 N N . ALA A 1 323 ? 21.682 14.210 -19.315 1.00 71.88 323 ALA A N 1
ATOM 2610 C CA . ALA A 1 323 ? 22.653 14.610 -20.340 1.00 71.88 323 ALA A CA 1
ATOM 2611 C C . ALA A 1 323 ? 22.718 13.603 -21.506 1.00 71.88 323 ALA A C 1
ATOM 2613 O O . ALA A 1 323 ? 23.251 13.910 -22.569 1.00 71.88 323 ALA A O 1
ATOM 2614 N N . ILE A 1 324 ? 22.198 12.388 -21.297 1.00 79.44 324 ILE A N 1
ATOM 2615 C CA . ILE A 1 324 ? 22.267 11.274 -22.243 1.00 79.44 324 ILE A CA 1
ATOM 2616 C C . ILE A 1 324 ? 20.863 11.002 -22.776 1.00 79.44 324 ILE A C 1
ATOM 2618 O O . ILE A 1 324 ? 19.968 10.648 -22.005 1.00 79.44 324 ILE A O 1
ATOM 2622 N N . HIS A 1 325 ? 20.702 11.125 -24.094 1.00 84.75 325 HIS A N 1
ATOM 2623 C CA . HIS A 1 325 ? 19.448 10.900 -24.813 1.00 84.75 325 HIS A CA 1
ATOM 2624 C C . HIS A 1 325 ? 19.642 9.854 -25.918 1.00 84.75 325 HIS A C 1
ATOM 2626 O O . HIS A 1 325 ? 19.906 10.216 -27.067 1.00 84.75 325 HIS A O 1
ATOM 2632 N N . PRO A 1 326 ? 19.554 8.551 -25.598 1.00 90.44 326 PRO A N 1
ATOM 2633 C CA . PRO A 1 326 ? 19.626 7.513 -26.615 1.00 90.44 326 PRO A CA 1
ATOM 2634 C C . PRO A 1 326 ? 18.420 7.613 -27.568 1.00 90.44 326 PRO A C 1
ATOM 2636 O O . PRO A 1 326 ? 17.307 7.887 -27.114 1.00 90.44 326 PRO A O 1
ATOM 2639 N N . PRO A 1 327 ? 18.604 7.379 -28.878 1.00 91.25 327 PRO A N 1
ATOM 2640 C CA . PRO A 1 327 ? 17.574 7.634 -29.889 1.00 91.25 327 PRO A CA 1
ATOM 2641 C C . PRO A 1 327 ? 16.347 6.719 -29.766 1.00 91.25 327 PRO A C 1
ATOM 2643 O O . PRO A 1 327 ? 15.265 7.068 -30.229 1.00 91.25 327 PRO A O 1
ATOM 2646 N N . ASN A 1 328 ? 16.499 5.550 -29.142 1.00 94.69 328 ASN A N 1
ATOM 2647 C CA . ASN A 1 328 ? 15.421 4.595 -28.909 1.00 94.69 328 ASN A CA 1
ATOM 2648 C C . ASN A 1 328 ? 14.624 4.880 -27.621 1.00 94.69 328 ASN A C 1
ATOM 2650 O O . ASN A 1 328 ? 13.644 4.183 -27.368 1.00 94.69 328 ASN A O 1
ATOM 2654 N N . ILE A 1 329 ? 15.004 5.877 -26.809 1.00 94.69 329 ILE A N 1
ATOM 2655 C CA . ILE A 1 329 ? 14.330 6.205 -25.545 1.00 94.69 329 ILE A CA 1
ATOM 2656 C C . ILE A 1 329 ? 13.514 7.494 -25.686 1.00 94.69 329 ILE A C 1
ATOM 2658 O O . ILE A 1 329 ? 14.050 8.560 -25.982 1.00 94.69 329 ILE A O 1
ATOM 2662 N N . LYS A 1 330 ? 12.218 7.417 -25.374 1.00 93.00 330 LYS A N 1
ATOM 2663 C CA . LYS A 1 330 ? 11.336 8.574 -25.200 1.00 93.00 330 LYS A CA 1
ATOM 2664 C C . LYS A 1 330 ? 11.076 8.804 -23.715 1.00 93.00 330 LYS A C 1
ATOM 2666 O O . LYS A 1 330 ? 10.393 8.014 -23.062 1.00 93.00 330 LYS A O 1
ATOM 2671 N N . PHE A 1 331 ? 11.609 9.903 -23.191 1.00 92.00 331 PHE A N 1
ATOM 2672 C CA . PHE A 1 331 ? 11.344 10.339 -21.823 1.00 92.00 331 PHE A CA 1
ATOM 2673 C C . PHE A 1 331 ? 9.998 11.057 -21.753 1.00 92.00 331 PHE A C 1
ATOM 2675 O O . PHE A 1 331 ? 9.731 11.972 -22.531 1.00 92.00 331 PHE A O 1
ATOM 2682 N N . VAL A 1 332 ? 9.156 10.648 -20.810 1.00 89.19 332 VAL A N 1
ATOM 2683 C CA . VAL A 1 332 ? 7.861 11.275 -20.550 1.00 89.19 332 VAL A CA 1
ATOM 2684 C C . VAL A 1 332 ? 7.710 11.561 -19.071 1.00 89.19 332 VAL A C 1
ATOM 2686 O O . VAL A 1 332 ? 8.033 10.739 -18.218 1.00 89.19 332 VAL A O 1
ATOM 2689 N N . LYS A 1 333 ? 7.154 12.722 -18.751 1.00 84.56 333 LYS A N 1
ATOM 2690 C CA . LYS A 1 333 ? 6.882 13.089 -17.362 1.00 84.56 333 LYS A CA 1
ATOM 2691 C C . LYS A 1 333 ? 5.791 12.218 -16.741 1.00 84.56 333 LYS A C 1
ATOM 2693 O O . LYS A 1 333 ? 5.873 11.792 -15.590 1.00 84.56 333 LYS A O 1
ATOM 2698 N N . TRP A 1 334 ? 4.742 11.970 -17.515 1.00 84.00 334 TRP A N 1
ATOM 2699 C CA . TRP A 1 334 ? 3.587 11.195 -17.097 1.00 84.00 334 TRP A CA 1
ATOM 2700 C C . TRP A 1 334 ? 2.917 10.568 -18.317 1.00 84.00 334 TRP A C 1
ATOM 2702 O O . TRP A 1 334 ? 2.928 11.154 -19.397 1.00 84.00 334 TRP A O 1
ATOM 2712 N N . VAL A 1 335 ? 2.329 9.389 -18.130 1.00 85.56 335 VAL A N 1
ATOM 2713 C CA . VAL A 1 335 ? 1.547 8.684 -19.147 1.00 85.56 335 VAL A CA 1
ATOM 2714 C C . VAL A 1 335 ? 0.457 7.846 -18.461 1.00 85.56 335 VAL A C 1
ATOM 2716 O O . VAL A 1 335 ? 0.706 7.359 -17.350 1.00 85.56 335 VAL A O 1
ATOM 2719 N N . PRO A 1 336 ? -0.722 7.631 -19.082 1.00 86.38 336 PRO A N 1
ATOM 2720 C CA . PRO A 1 336 ? -1.717 6.699 -18.561 1.00 86.38 336 PRO A CA 1
ATOM 2721 C C . PRO A 1 336 ? -1.172 5.261 -18.596 1.00 86.38 336 PRO A C 1
ATOM 2723 O O . PRO A 1 336 ? -1.247 4.570 -19.610 1.00 86.38 336 PRO A O 1
ATOM 2726 N N . GLN A 1 337 ? -0.595 4.804 -17.480 1.00 86.56 337 GLN A N 1
ATOM 2727 C CA . GLN A 1 337 ? 0.112 3.519 -17.399 1.00 86.56 337 GLN A CA 1
ATOM 2728 C C . GLN A 1 337 ? -0.746 2.331 -17.860 1.00 86.56 337 GLN A C 1
ATOM 2730 O O . GLN A 1 337 ? -0.246 1.463 -18.567 1.00 86.56 337 GLN A O 1
ATOM 2735 N N . GLN A 1 338 ? -2.033 2.294 -17.500 1.00 87.75 338 GLN A N 1
ATOM 2736 C CA . GLN A 1 338 ? -2.926 1.209 -17.921 1.00 87.75 338 GLN A CA 1
ATOM 2737 C C . GLN A 1 338 ? -3.170 1.200 -19.429 1.00 87.75 338 GLN A C 1
ATOM 2739 O O . GLN A 1 338 ? -3.229 0.125 -20.012 1.00 87.75 338 GLN A O 1
ATOM 2744 N N . ALA A 1 339 ? -3.253 2.367 -20.072 1.00 87.88 339 ALA A N 1
ATOM 2745 C CA . ALA A 1 339 ? -3.413 2.441 -21.521 1.00 87.88 339 ALA A CA 1
ATOM 2746 C C . ALA A 1 339 ? -2.138 1.974 -22.240 1.00 87.88 339 ALA A C 1
ATOM 2748 O O . ALA A 1 339 ? -2.224 1.261 -23.234 1.00 87.88 339 ALA A O 1
ATOM 2749 N N . VAL A 1 340 ? -0.953 2.302 -21.705 1.00 90.19 340 VAL A N 1
ATOM 2750 C CA . VAL A 1 340 ? 0.329 1.809 -22.244 1.00 90.19 340 VAL A CA 1
ATOM 2751 C C . VAL A 1 340 ? 0.415 0.289 -22.130 1.00 90.19 340 VAL A C 1
ATOM 2753 O O . VAL A 1 340 ? 0.711 -0.384 -23.113 1.00 90.19 340 VAL A O 1
ATOM 2756 N N . LEU A 1 341 ? 0.143 -0.257 -20.941 1.00 88.44 341 LEU A N 1
ATOM 2757 C CA . LEU A 1 341 ? 0.237 -1.697 -20.686 1.00 88.44 341 LEU A CA 1
ATOM 2758 C C . LEU A 1 341 ? -0.857 -2.494 -21.413 1.00 88.44 341 LEU A C 1
ATOM 2760 O O . LEU A 1 341 ? -0.593 -3.592 -21.890 1.00 88.44 341 LEU A O 1
ATOM 2764 N N . GLY A 1 342 ? -2.064 -1.936 -21.538 1.00 83.88 342 GLY A N 1
ATOM 2765 C CA . GLY A 1 342 ? -3.178 -2.550 -22.261 1.00 83.88 342 GLY A CA 1
ATOM 2766 C C . GLY A 1 342 ? -2.996 -2.556 -23.781 1.00 83.88 342 GLY A C 1
ATOM 2767 O O . GLY A 1 342 ? -3.471 -3.475 -24.442 1.00 83.88 342 GLY A O 1
ATOM 2768 N N . LYS A 1 343 ? -2.258 -1.585 -24.340 1.00 76.06 343 LYS A N 1
ATOM 2769 C CA . LYS A 1 343 ? -1.971 -1.510 -25.783 1.00 76.06 343 LYS A CA 1
ATOM 2770 C C . LYS A 1 343 ? -1.209 -2.737 -26.294 1.00 76.06 343 LYS A C 1
ATOM 2772 O O . LYS A 1 343 ? -1.500 -3.222 -27.380 1.00 76.06 343 LYS A O 1
ATOM 2777 N N . ALA A 1 344 ? -0.288 -3.279 -25.496 1.00 58.97 344 ALA A N 1
ATOM 2778 C CA . ALA A 1 344 ? 0.494 -4.461 -25.866 1.00 58.97 344 ALA A CA 1
ATOM 2779 C C . ALA A 1 344 ? -0.345 -5.750 -25.989 1.00 58.97 344 ALA A C 1
ATOM 2781 O O . ALA A 1 344 ? 0.095 -6.692 -26.634 1.00 58.97 344 ALA A O 1
ATOM 2782 N N . ALA A 1 345 ? -1.545 -5.802 -25.398 1.00 50.62 345 ALA A N 1
ATOM 2783 C CA . ALA A 1 345 ? -2.422 -6.975 -25.447 1.00 50.62 345 ALA A CA 1
ATOM 2784 C C . ALA A 1 345 ? -3.293 -7.052 -26.719 1.00 50.62 345 ALA A C 1
ATOM 2786 O O . ALA A 1 345 ? -4.059 -8.001 -26.871 1.00 50.62 345 ALA A O 1
ATOM 2787 N N . GLN A 1 346 ? -3.213 -6.053 -27.605 1.00 45.53 346 GLN A N 1
ATOM 2788 C CA . GLN A 1 346 ? -4.001 -5.968 -28.844 1.00 45.53 346 GLN A CA 1
ATOM 2789 C C . GLN A 1 346 ? -3.169 -6.201 -30.120 1.00 45.53 346 GLN A C 1
ATOM 2791 O O . GLN A 1 346 ? -3.721 -6.092 -31.215 1.00 45.53 346 GLN A O 1
ATOM 2796 N N . GLY A 1 347 ? -1.866 -6.473 -29.979 1.00 35.16 347 GLY A N 1
ATOM 2797 C CA . GLY A 1 347 ? -0.911 -6.656 -31.080 1.00 35.16 347 GLY A CA 1
ATOM 2798 C C . GLY A 1 347 ? -0.595 -8.109 -31.388 1.00 35.16 347 GLY A C 1
ATOM 2799 O O . GLY A 1 347 ? -0.556 -8.916 -30.431 1.00 35.16 347 GLY A O 1
#

Organism: NCBI:txid300112

InterPro domains:
  IPR002213 UDP-glucuronosyl/UDP-glucosyltransferase [PF00201] (120-343)
  IPR050271 UDP-glycosyltransferase [PTHR48043] (104-343)

Sequence (347 aa):
MKMRHRYFFVSTNSIIFYAQLRTSSPCNEKRKSESYVEGNGASNPPPNYENVDLSFSYVSKDCTGLRHMGAYALLHQNLWGANYICRHQLFSPAINELITLTNNTLKQIQFKFTCYRSNKTFDAIIIEQLWYQCYYALVKHYNFPVLIGFLSVGNLPYVMDSVGNPDDPNFNPDMSYPFTDRMTINERIVNIFYTTYTRLYYRYWHLPKAQRMANELTPGTSVYDIDKNFSLVILGNNHVFGYPKPLLPHVIEVHSLHISENPGSLPEDIGEFLDNAQDGAIYFSLGSNLQTDQLPAGPLTALCNALGSLKQRVLWKHDGNTAIHPPNIKFVKWVPQQAVLGKAAQG

Radius of gyration: 23.18 Å; chains: 1; bounding box: 64×59×61 Å

pLDDT: mean 74.23, std 21.75, range [20.47, 96.38]

Secondary structure (DSSP, 8-state):
------EEEE---TTT-S--------S-----------S-S-SSPPTT------GGG-----GGGGGG--HHHHHHHHHHHHHHHHHHHHTSHHHHHHHHTT--S-------------S---SEEEEETTT-GGGHHHHHHTT-PEEEEEESSS--HHHHHHTT----TTTS--TTS---SS--HHHHHHHHHHHHHHHHHIIIIIHHHHHHHHHHHSTT--HHHHHT--SEEEEE--TTTS------TTEEEE--TT--S---PPPHHHHHHHHT-TT-EEEE--TTTS-STTS-HHHHHHHHHHHHTSSSEEEEE--S--S---TTEEEES---HHHHHHHGGG-

Foldseek 3Di:
DDPDAFEAEDDDCVPVDLDDDDDDDDDDDDDDDDDDDDPDPPPDHPVRDDDQDPVVLSDDDLLLVVVPDALLRVLVVCLVVLLVSLLCSCPDPSVVCVLPVQDPDDPDDDPDQDLDQGPDAHQEYEHEPRLNLLCLLVCVSRPNHAYEYEHLAADQLLLCVLQVFDDDLQQAADPSDPDHSDDDPVSSVVRVVVSVVVNCCCVPPRLVSSVVSSCVNHNPRRSSVSSHRHQAYEYQDDPVPHTDGDDDPRYDYDYDPVQDPDLDDWDPVVVVLQVPFPVHEAEEDPPSSQALLSDDLVVNVVVLVVVLVDSGQYEYQHPDDHPHDRPSYDYDVDISVNNVVVVVVVD